Protein AF-A0A535YYW4-F1 (afdb_monomer_lite)

pLDDT: mean 83.14, std 17.43, range [33.75, 98.75]

Radius of gyration: 20.54 Å; chains: 1; bounding box: 63×70×45 Å

Secondary structure (DSSP, 8-state):
-----------PPPPS---PPP--PPPPPPPS-EE--EEE-SSSPEEE-SEEESS-EEE-TT-EEEEPSEEEEE-SS-EEESSEEEE--GGGTTSEETTEE--S--S---EEEEE--B-TT--SSB-BS-EEE-TT-EEEE---GGGTTEEEEE---TTHHHH--SSSPSB--EEE-TT-EEEEEEEEEEEEEEEEEE--SSEEEEEEEEEEEEEEESSS-------TTTS---TT---

Structure (mmCIF, N/CA/C/O backbone):
data_AF-A0A535YYW4-F1
#
_entry.id   AF-A0A535YYW4-F1
#
loop_
_atom_site.group_PDB
_atom_site.id
_atom_site.type_symbol
_atom_site.label_atom_id
_atom_site.label_alt_id
_atom_site.label_comp_id
_atom_site.label_asym_id
_atom_site.label_entity_id
_atom_site.label_seq_id
_atom_site.pdbx_PDB_ins_code
_atom_site.Cartn_x
_atom_site.Cartn_y
_atom_site.Cartn_z
_atom_site.occupancy
_atom_site.B_iso_or_equiv
_atom_site.auth_seq_id
_atom_site.auth_comp_id
_atom_site.auth_asym_id
_atom_site.auth_atom_id
_atom_site.pdbx_PDB_model_num
ATOM 1 N N . MET A 1 1 ? -39.710 53.999 12.482 1.00 38.38 1 MET A N 1
ATOM 2 C CA . MET A 1 1 ? -40.499 52.990 11.745 1.00 38.38 1 MET A CA 1
ATOM 3 C C . MET A 1 1 ? -39.513 52.073 11.046 1.00 38.38 1 MET A C 1
ATOM 5 O O . MET A 1 1 ? -38.824 52.528 10.148 1.00 38.38 1 MET A O 1
ATOM 9 N N . SER A 1 2 ? -39.346 50.853 11.557 1.00 37.72 2 SER A N 1
ATOM 10 C CA . SER A 1 2 ? -38.397 49.859 11.043 1.00 37.72 2 SER A CA 1
ATOM 11 C C . SER A 1 2 ? -39.191 48.781 10.311 1.00 37.72 2 SER A C 1
ATOM 13 O O . SER A 1 2 ? -40.027 48.115 10.919 1.00 37.72 2 SER A O 1
ATOM 15 N N . THR A 1 3 ? -38.986 48.657 9.004 1.00 38.22 3 THR A N 1
ATOM 16 C CA . THR A 1 3 ? -39.564 47.601 8.170 1.00 38.22 3 THR A CA 1
ATOM 17 C C . THR A 1 3 ? -38.663 46.370 8.231 1.00 38.22 3 THR A C 1
ATOM 19 O O . THR A 1 3 ? -37.588 46.332 7.640 1.00 38.22 3 THR A O 1
ATOM 22 N N . ARG A 1 4 ? -39.103 45.338 8.960 1.00 39.09 4 ARG A N 1
ATOM 23 C CA . ARG A 1 4 ? -38.506 43.997 8.911 1.00 39.09 4 ARG A CA 1
ATOM 24 C C . ARG A 1 4 ? -39.098 43.260 7.707 1.00 39.09 4 ARG A C 1
ATOM 26 O O . ARG A 1 4 ? -40.294 42.990 7.689 1.00 39.09 4 ARG A O 1
ATOM 33 N N . VAL A 1 5 ? -38.272 42.922 6.719 1.00 39.44 5 VAL A N 1
ATOM 34 C CA . VAL A 1 5 ? -38.627 41.952 5.674 1.00 39.44 5 VAL A CA 1
ATOM 35 C C . VAL A 1 5 ? -38.428 40.555 6.268 1.00 39.44 5 VAL A C 1
ATOM 37 O O . VAL A 1 5 ? -37.299 40.137 6.513 1.00 39.44 5 VAL A O 1
ATOM 40 N N . GLN A 1 6 ? -39.522 39.848 6.557 1.00 42.25 6 GLN A N 1
ATOM 41 C CA . GLN A 1 6 ? -39.503 38.409 6.832 1.00 42.25 6 GLN A CA 1
ATOM 42 C C . GLN A 1 6 ? -39.486 37.664 5.493 1.00 42.25 6 GLN A C 1
ATOM 44 O O . GLN A 1 6 ? -40.522 37.497 4.857 1.00 42.25 6 GLN A O 1
ATOM 49 N N . GLY A 1 7 ? -38.306 37.222 5.061 1.00 40.09 7 GLY A N 1
ATOM 50 C CA . GLY A 1 7 ? -38.187 36.156 4.070 1.00 40.09 7 GLY A CA 1
ATOM 51 C C . GLY A 1 7 ? -38.274 34.815 4.792 1.00 40.09 7 GLY A C 1
ATOM 52 O O . GLY A 1 7 ? -37.392 34.487 5.583 1.00 40.09 7 GLY A O 1
ATOM 53 N N . ALA A 1 8 ? -39.347 34.059 4.568 1.00 40.44 8 ALA A N 1
ATOM 54 C CA . ALA A 1 8 ? -39.429 32.676 5.014 1.00 40.44 8 ALA A CA 1
ATOM 55 C C . ALA A 1 8 ? -38.398 31.850 4.231 1.00 40.44 8 ALA A C 1
ATOM 57 O O . ALA A 1 8 ? -38.532 31.673 3.022 1.00 40.44 8 ALA A O 1
ATOM 58 N N . ILE A 1 9 ? -37.362 31.357 4.909 1.00 45.16 9 ILE A N 1
ATOM 59 C CA . ILE A 1 9 ? -36.467 30.348 4.344 1.00 45.16 9 ILE A CA 1
ATOM 60 C C . ILE A 1 9 ? -37.210 29.018 4.463 1.00 45.16 9 ILE A C 1
ATOM 62 O O . ILE A 1 9 ? -37.191 28.373 5.511 1.00 45.16 9 ILE A O 1
ATOM 66 N N . THR A 1 10 ? -37.936 28.628 3.418 1.00 42.38 10 THR A N 1
ATOM 67 C CA . THR A 1 10 ? -38.465 27.268 3.310 1.00 42.38 10 THR A CA 1
ATOM 68 C C . THR A 1 10 ? -37.292 26.353 2.986 1.00 42.38 10 THR A C 1
ATOM 70 O O . THR A 1 10 ? -36.985 26.143 1.816 1.00 42.38 10 THR A O 1
ATOM 73 N N . ASN A 1 11 ? -36.595 25.848 4.006 1.00 48.59 11 ASN A N 1
ATOM 74 C CA . ASN A 1 11 ? -35.708 24.704 3.812 1.00 48.59 11 ASN A CA 1
ATOM 75 C C . ASN A 1 11 ? -36.598 23.518 3.418 1.00 48.59 11 ASN A C 1
ATOM 77 O O . ASN A 1 11 ? -37.384 23.075 4.263 1.00 48.59 11 ASN A O 1
ATOM 81 N N . PRO A 1 12 ? -36.537 23.005 2.174 1.00 49.19 12 PRO A N 1
ATOM 82 C CA . PRO A 1 12 ? -37.168 21.729 1.896 1.00 49.19 12 PRO A CA 1
ATOM 83 C C . PRO A 1 12 ? -36.531 20.680 2.823 1.00 49.19 12 PRO A C 1
ATOM 85 O O . PRO A 1 12 ? -35.325 20.756 3.092 1.00 49.19 12 PRO A O 1
ATOM 88 N N . PRO A 1 13 ? -37.313 19.732 3.367 1.00 49.75 13 PRO A N 1
ATOM 89 C CA . PRO A 1 13 ? -36.745 18.633 4.135 1.00 49.75 13 PRO A CA 1
ATOM 90 C C . PRO A 1 13 ? -35.680 17.921 3.285 1.00 49.75 13 PRO A C 1
ATOM 92 O O . PRO A 1 13 ? -35.845 17.839 2.063 1.00 49.75 13 PRO A O 1
ATOM 95 N N . PRO A 1 14 ? -34.582 17.433 3.893 1.00 54.69 14 PRO A N 1
ATOM 96 C CA . PRO A 1 14 ? -33.551 16.720 3.151 1.00 54.69 14 PRO A CA 1
ATOM 97 C C . PRO A 1 14 ? -34.196 15.581 2.355 1.00 54.69 14 PRO A C 1
ATOM 99 O O . PRO A 1 14 ? -35.047 14.857 2.878 1.00 54.69 14 PRO A O 1
ATOM 102 N N . HIS A 1 15 ? -33.824 15.464 1.077 1.00 48.22 15 HIS A N 1
ATOM 103 C CA . HIS A 1 15 ? -34.338 14.435 0.177 1.00 48.22 15 HIS A CA 1
ATOM 104 C C . HIS A 1 15 ? -34.233 13.058 0.850 1.00 48.22 15 HIS A C 1
ATOM 106 O O . HIS A 1 15 ? -33.157 12.658 1.290 1.00 48.22 15 HIS A O 1
ATOM 112 N N . THR A 1 16 ? -35.349 12.328 0.927 1.00 45.78 16 THR A N 1
ATOM 113 C CA . THR A 1 16 ? -35.513 11.041 1.634 1.00 45.78 16 THR A CA 1
ATOM 114 C C . THR A 1 16 ? -34.840 9.847 0.935 1.00 45.78 16 THR A C 1
ATOM 116 O O . THR A 1 16 ? -35.385 8.750 0.886 1.00 45.78 16 THR A O 1
ATOM 119 N N . ALA A 1 17 ? -33.637 10.065 0.406 1.00 45.44 17 ALA A N 1
ATOM 120 C CA . ALA A 1 17 ? -32.672 9.061 -0.035 1.00 45.44 17 ALA A CA 1
ATOM 121 C C . ALA A 1 17 ? -31.252 9.667 0.018 1.00 45.44 17 ALA A C 1
ATOM 123 O O . ALA A 1 17 ? -30.521 9.665 -0.965 1.00 45.44 17 ALA A O 1
ATOM 124 N N . SER A 1 18 ? -30.882 10.275 1.150 1.00 46.88 18 SER A N 1
ATOM 125 C CA . SER A 1 18 ? -29.600 10.976 1.339 1.00 46.88 18 SER A CA 1
ATOM 126 C C . SER A 1 18 ? -28.485 10.097 1.919 1.00 46.88 18 SER A C 1
ATOM 128 O O . SER A 1 18 ? -27.448 10.616 2.330 1.00 46.88 18 SER A O 1
ATOM 130 N N . HIS A 1 19 ? -28.695 8.782 2.016 1.00 45.06 19 HIS A N 1
ATOM 131 C CA . HIS A 1 19 ? -27.649 7.859 2.441 1.00 45.06 19 HIS A CA 1
ATOM 132 C C . HIS A 1 19 ? -26.785 7.518 1.231 1.00 45.06 19 HIS A C 1
ATOM 134 O O . HIS A 1 19 ? -27.210 6.800 0.329 1.00 45.06 19 HIS A O 1
ATOM 140 N N . LEU A 1 20 ? -25.573 8.063 1.220 1.00 45.16 20 LEU A N 1
ATOM 141 C CA . LEU A 1 20 ? -24.494 7.484 0.439 1.00 45.16 20 LEU A CA 1
ATOM 142 C C . LEU A 1 20 ? -24.224 6.113 1.045 1.00 45.16 20 LEU A C 1
ATOM 144 O O . LEU A 1 20 ? -23.878 6.032 2.224 1.00 45.16 20 LEU A O 1
ATOM 148 N N . ASP A 1 21 ? -24.422 5.050 0.267 1.00 45.59 21 ASP A N 1
ATOM 149 C CA . ASP A 1 21 ? -24.005 3.725 0.704 1.00 45.59 21 ASP A CA 1
ATOM 150 C C . ASP A 1 21 ? -22.530 3.794 1.089 1.00 45.59 21 ASP A C 1
ATOM 152 O O . ASP A 1 21 ? -21.720 4.377 0.360 1.00 45.59 21 ASP A O 1
ATOM 156 N N . PHE A 1 22 ? -22.185 3.227 2.251 1.00 50.94 22 PHE A N 1
ATOM 157 C CA . PHE A 1 22 ? -20.786 3.078 2.628 1.00 50.94 22 PHE A CA 1
ATOM 158 C C . PHE A 1 22 ? -20.057 2.460 1.435 1.00 50.94 22 PHE A C 1
ATOM 160 O O . PHE A 1 22 ? -20.515 1.421 0.944 1.00 50.94 22 PHE A O 1
ATOM 167 N N . PRO A 1 23 ? -18.977 3.086 0.933 1.00 55.06 23 PRO A N 1
ATOM 168 C CA . PRO A 1 23 ? -18.238 2.544 -0.189 1.00 55.06 23 PRO A CA 1
ATOM 169 C C . PRO A 1 23 ? -17.609 1.229 0.263 1.00 55.06 23 PRO A C 1
ATOM 171 O O . PRO A 1 23 ? -16.515 1.206 0.809 1.00 55.06 23 PRO A O 1
ATOM 174 N N . ASN A 1 24 ? -18.330 0.124 0.084 1.00 60.16 24 ASN A N 1
ATOM 175 C CA . ASN A 1 24 ? -17.804 -1.195 0.350 1.00 60.16 24 ASN A CA 1
ATOM 176 C C . ASN A 1 24 ? -16.934 -1.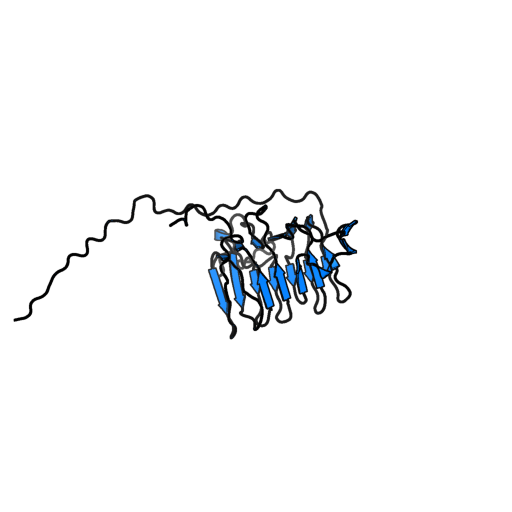565 -0.843 1.00 60.16 24 ASN A C 1
ATOM 178 O O . ASN A 1 24 ? -17.430 -1.946 -1.905 1.00 60.16 24 ASN A O 1
ATOM 182 N N . TYR A 1 25 ? -15.637 -1.358 -0.680 1.00 65.88 25 TYR A N 1
ATOM 183 C CA . TYR A 1 25 ? -14.658 -1.798 -1.647 1.00 65.88 25 TYR A CA 1
ATOM 184 C C . TYR A 1 25 ? -14.444 -3.311 -1.482 1.00 65.88 25 TYR A C 1
ATOM 186 O O . TYR A 1 25 ? -14.063 -3.736 -0.386 1.00 65.88 25 TYR A O 1
ATOM 194 N N . PRO A 1 26 ? -14.701 -4.129 -2.520 1.00 66.38 26 PRO A N 1
ATOM 195 C CA . PRO A 1 26 ? -14.463 -5.560 -2.434 1.00 66.38 26 PRO A CA 1
ATOM 196 C C . PRO A 1 26 ? -12.961 -5.814 -2.314 1.00 66.38 26 PRO A C 1
ATOM 198 O O . PRO A 1 26 ? -12.178 -5.373 -3.156 1.00 66.38 26 PRO A O 1
ATOM 201 N N . GLU A 1 27 ? -12.575 -6.529 -1.262 1.00 68.12 27 GLU A N 1
ATOM 202 C CA . GLU A 1 27 ? -11.202 -6.980 -1.060 1.00 68.12 27 GLU A CA 1
ATOM 203 C C . GLU A 1 27 ? -10.749 -7.812 -2.277 1.00 68.12 27 GLU A C 1
ATOM 205 O O . GLU A 1 27 ? -11.488 -8.706 -2.720 1.00 68.12 27 GLU A O 1
ATOM 210 N N . PRO A 1 28 ? -9.582 -7.512 -2.875 1.00 70.31 28 PRO A N 1
ATOM 211 C CA . PRO A 1 28 ? -8.991 -8.336 -3.909 1.00 70.31 28 PRO A CA 1
ATOM 212 C C . PRO A 1 28 ? -8.864 -9.786 -3.436 1.00 70.31 28 PRO A C 1
ATOM 214 O O . PRO A 1 28 ? -8.637 -10.046 -2.256 1.00 70.31 28 PRO A O 1
ATOM 217 N N . PRO A 1 29 ? -8.988 -10.768 -4.341 1.00 75.12 29 PRO A N 1
ATOM 218 C CA . PRO A 1 29 ? -8.721 -12.146 -3.971 1.00 75.12 29 PRO A CA 1
ATOM 219 C C . PRO A 1 29 ? -7.282 -12.267 -3.465 1.00 75.12 29 PRO A C 1
ATOM 221 O O . PRO A 1 29 ? -6.345 -11.801 -4.122 1.00 75.12 29 PRO A O 1
ATOM 224 N N . ALA A 1 30 ? -7.121 -12.925 -2.317 1.00 76.88 30 ALA A N 1
ATOM 225 C CA . ALA A 1 30 ? -5.825 -13.100 -1.685 1.00 76.88 30 ALA A CA 1
ATOM 226 C C . ALA A 1 30 ? -4.812 -13.718 -2.676 1.00 76.88 30 ALA A C 1
ATOM 228 O O . ALA A 1 30 ? -5.128 -14.717 -3.338 1.00 76.88 30 ALA A O 1
ATOM 229 N N . PRO A 1 31 ? -3.591 -13.164 -2.799 1.00 84.56 31 PRO A N 1
ATOM 230 C CA . PRO A 1 31 ? -2.592 -13.683 -3.730 1.00 84.56 31 PRO A CA 1
ATOM 231 C C . PRO A 1 31 ? -2.239 -15.147 -3.455 1.00 84.56 31 PRO A C 1
ATOM 233 O O . PRO A 1 31 ? -2.145 -15.558 -2.304 1.00 84.56 31 PRO A O 1
ATOM 236 N N . ALA A 1 32 ? -1.978 -15.938 -4.499 1.00 84.94 32 ALA A N 1
ATOM 237 C CA . ALA A 1 32 ? -1.634 -17.356 -4.334 1.00 84.94 32 ALA A CA 1
ATOM 238 C C . ALA A 1 32 ? -0.215 -17.583 -3.777 1.00 84.94 32 ALA A C 1
ATOM 240 O O . ALA A 1 32 ? 0.049 -18.596 -3.129 1.00 84.94 32 ALA A O 1
ATOM 241 N N . THR A 1 33 ? 0.713 -16.663 -4.050 1.00 94.00 33 THR A N 1
ATOM 242 C CA . THR A 1 33 ? 2.111 -16.783 -3.621 1.00 94.00 33 THR A CA 1
ATOM 243 C C . THR A 1 33 ? 2.279 -16.269 -2.200 1.00 94.00 33 THR A C 1
ATOM 245 O O . THR A 1 33 ? 1.848 -15.159 -1.895 1.00 94.00 33 THR A O 1
ATOM 248 N N . VAL A 1 34 ? 2.961 -17.046 -1.357 1.00 95.38 34 VAL A N 1
ATOM 249 C CA . VAL A 1 34 ? 3.250 -16.691 0.037 1.00 95.38 34 VAL A CA 1
ATOM 250 C C . VAL A 1 34 ? 4.748 -16.455 0.224 1.00 95.38 34 VAL A C 1
ATOM 252 O O . VAL A 1 34 ? 5.583 -17.247 -0.213 1.00 95.38 34 VAL A O 1
ATOM 255 N N . TYR A 1 35 ? 5.078 -15.379 0.923 1.00 96.25 35 TYR A N 1
ATOM 256 C CA . TYR A 1 35 ? 6.408 -14.981 1.348 1.00 96.25 35 TYR A CA 1
ATOM 257 C C . TYR A 1 35 ? 6.445 -14.904 2.872 1.00 96.25 35 TYR A C 1
ATOM 259 O O . TYR A 1 35 ? 5.476 -14.490 3.506 1.00 96.25 35 TYR A O 1
ATOM 267 N N . ASN A 1 36 ? 7.585 -15.252 3.473 1.00 95.50 36 ASN A N 1
ATOM 268 C CA . ASN A 1 36 ? 7.737 -15.124 4.921 1.00 95.50 36 ASN A CA 1
ATOM 269 C C . ASN A 1 36 ? 7.585 -13.655 5.349 1.00 95.50 36 ASN A C 1
ATOM 271 O O . ASN A 1 36 ? 6.771 -13.348 6.200 1.00 95.50 36 ASN A O 1
ATOM 275 N N . GLY A 1 37 ? 8.331 -12.757 4.715 1.00 95.00 37 GLY A N 1
ATOM 276 C CA . GLY A 1 37 ? 8.449 -11.327 4.993 1.00 95.00 37 GLY A CA 1
ATOM 277 C C . GLY A 1 37 ? 9.538 -10.758 4.079 1.00 95.00 37 GLY A C 1
ATOM 278 O O . GLY A 1 37 ? 10.114 -11.501 3.277 1.00 95.00 37 GLY A O 1
ATOM 279 N N . ALA A 1 38 ? 9.868 -9.476 4.200 1.00 97.50 38 ALA A N 1
ATOM 280 C CA . ALA A 1 38 ? 10.991 -8.894 3.466 1.00 97.50 38 ALA A CA 1
ATOM 281 C C . ALA A 1 38 ? 11.742 -7.872 4.316 1.00 97.50 38 ALA A C 1
ATOM 283 O O . ALA A 1 38 ? 11.133 -6.974 4.883 1.00 97.50 38 ALA A O 1
ATOM 284 N N . THR A 1 39 ? 13.071 -7.962 4.338 1.00 98.19 39 THR A N 1
ATOM 285 C CA . THR A 1 39 ? 13.938 -6.908 4.877 1.00 98.19 39 THR A CA 1
ATOM 286 C C . THR A 1 39 ? 14.804 -6.381 3.748 1.00 98.19 39 THR A C 1
ATOM 288 O O . THR A 1 39 ? 15.703 -7.069 3.270 1.00 98.19 39 THR A O 1
ATOM 291 N N . VAL A 1 40 ? 14.521 -5.158 3.319 1.00 98.19 40 VAL A N 1
ATOM 292 C CA . VAL A 1 40 ? 15.239 -4.459 2.258 1.00 98.19 40 VAL A CA 1
ATOM 293 C C . VAL A 1 40 ? 16.316 -3.596 2.904 1.00 98.19 40 VAL A C 1
ATOM 295 O O . VAL A 1 40 ? 16.014 -2.618 3.593 1.00 98.19 40 VAL A O 1
ATOM 298 N N . ALA A 1 41 ? 17.568 -4.014 2.731 1.00 97.38 41 ALA A N 1
ATOM 299 C CA . ALA A 1 41 ? 18.748 -3.368 3.295 1.00 97.38 41 ALA A CA 1
ATOM 300 C C . ALA A 1 41 ? 19.367 -2.354 2.324 1.00 97.38 41 ALA A C 1
ATOM 302 O O . ALA A 1 41 ? 19.047 -2.335 1.135 1.00 97.38 41 ALA A O 1
ATOM 303 N N . ASN A 1 42 ? 20.252 -1.498 2.839 1.00 94.31 42 ASN A N 1
ATOM 304 C CA . ASN A 1 42 ? 20.964 -0.518 2.022 1.00 94.31 42 ASN A CA 1
ATOM 305 C C . ASN A 1 42 ? 21.788 -1.218 0.923 1.00 94.31 42 ASN A C 1
ATOM 307 O O . ASN A 1 42 ? 22.521 -2.170 1.194 1.00 94.31 42 ASN A O 1
ATOM 311 N N . GLY A 1 43 ? 21.648 -0.740 -0.310 1.00 94.00 43 GLY A N 1
ATOM 312 C CA . GLY A 1 43 ? 22.236 -1.326 -1.504 1.00 94.00 43 GLY A CA 1
ATOM 313 C C . GLY A 1 43 ? 21.431 -0.965 -2.755 1.00 94.00 43 GLY A C 1
ATOM 314 O O . GLY A 1 43 ? 20.619 -0.034 -2.722 1.00 94.00 43 GLY A O 1
ATOM 315 N N . PRO A 1 44 ? 21.643 -1.691 -3.867 1.00 95.25 44 PRO A N 1
ATOM 316 C CA . PRO A 1 44 ? 20.804 -1.564 -5.051 1.00 95.25 44 PRO A CA 1
ATOM 317 C C . PRO A 1 44 ? 19.315 -1.781 -4.726 1.00 95.25 44 PRO A C 1
ATOM 319 O O . PRO A 1 44 ? 18.996 -2.482 -3.759 1.00 95.25 44 PRO A O 1
ATOM 322 N N . PRO A 1 45 ? 18.392 -1.226 -5.534 1.00 97.50 45 PRO A N 1
ATOM 323 C CA . PRO A 1 45 ? 16.965 -1.436 -5.334 1.00 97.50 45 PRO A CA 1
ATOM 324 C C . PRO A 1 45 ? 16.601 -2.923 -5.250 1.00 97.50 45 PRO A C 1
ATOM 326 O O . PRO A 1 45 ? 17.024 -3.726 -6.081 1.00 97.50 45 PRO A O 1
ATOM 329 N N . THR A 1 46 ? 15.799 -3.286 -4.249 1.00 98.31 46 THR A N 1
ATOM 330 C CA . THR A 1 46 ? 15.240 -4.635 -4.108 1.00 98.31 46 THR A CA 1
ATOM 331 C C . THR A 1 46 ? 13.816 -4.652 -4.644 1.00 98.31 46 THR A C 1
ATOM 333 O O . THR A 1 46 ? 12.968 -3.891 -4.177 1.00 98.31 46 THR A O 1
ATOM 336 N N . TYR A 1 47 ? 13.547 -5.538 -5.601 1.00 98.19 47 TYR A N 1
ATOM 337 C CA . TYR A 1 47 ? 12.228 -5.696 -6.206 1.00 98.19 47 TYR A CA 1
ATOM 338 C C . TYR A 1 47 ? 11.397 -6.706 -5.416 1.00 98.19 47 TYR A C 1
ATOM 340 O O . TYR A 1 47 ? 11.775 -7.870 -5.290 1.00 98.19 47 TYR A O 1
ATOM 348 N N . LEU A 1 48 ? 10.268 -6.254 -4.878 1.00 98.38 48 LEU A N 1
ATOM 349 C CA . LEU A 1 48 ? 9.312 -7.083 -4.153 1.00 98.38 48 LEU A CA 1
ATOM 350 C C . LEU A 1 48 ? 8.173 -7.488 -5.084 1.00 98.38 48 LEU A C 1
ATOM 352 O O . LEU A 1 48 ? 7.757 -6.710 -5.943 1.00 98.38 48 LEU A O 1
ATOM 356 N N . CYS A 1 49 ? 7.632 -8.683 -4.881 1.00 97.38 49 CYS A N 1
ATOM 357 C CA . CYS A 1 49 ? 6.614 -9.276 -5.743 1.00 97.38 49 CYS A CA 1
ATOM 358 C C . CYS A 1 49 ? 5.253 -9.311 -5.062 1.00 97.38 49 CYS A C 1
ATOM 360 O O . CYS A 1 49 ? 5.209 -9.516 -3.851 1.00 97.38 49 CYS A O 1
ATOM 362 N N . PRO A 1 50 ? 4.152 -9.148 -5.811 1.00 96.62 50 PRO A N 1
ATOM 363 C CA . PRO A 1 50 ? 2.823 -9.274 -5.234 1.00 96.62 50 PRO A CA 1
ATOM 364 C C . PRO A 1 50 ? 2.635 -10.673 -4.642 1.00 96.62 50 PRO A C 1
ATOM 366 O O . PRO A 1 50 ? 3.096 -11.673 -5.200 1.00 96.62 50 PRO A O 1
ATOM 369 N N . GLY A 1 51 ? 1.979 -10.742 -3.492 1.00 95.50 51 GLY A N 1
ATOM 370 C CA . GLY A 1 51 ? 1.909 -11.947 -2.681 1.00 95.50 51 GLY A CA 1
ATOM 371 C C . GLY A 1 51 ? 1.368 -11.690 -1.283 1.00 95.50 51 GLY A C 1
ATOM 372 O O . GLY A 1 51 ? 1.200 -10.545 -0.859 1.00 95.50 51 GLY A O 1
ATOM 373 N N . GLN A 1 52 ? 1.138 -12.778 -0.557 1.00 95.50 52 GLN A N 1
ATOM 374 C CA . GLN A 1 52 ? 0.882 -12.752 0.876 1.00 95.50 52 GLN A CA 1
ATOM 375 C C . GLN A 1 52 ? 2.212 -12.754 1.623 1.00 95.50 52 GLN A C 1
ATOM 377 O O . GLN A 1 52 ? 3.045 -13.630 1.418 1.00 95.50 52 GLN A O 1
ATOM 382 N N . TYR A 1 53 ? 2.411 -11.793 2.506 1.00 96.44 53 TYR A N 1
ATOM 383 C CA . TYR A 1 53 ? 3.551 -11.683 3.396 1.00 96.44 53 TYR A CA 1
ATOM 384 C C . TYR A 1 53 ? 3.086 -12.062 4.799 1.00 96.44 53 TYR A C 1
ATOM 386 O O . TYR A 1 53 ? 2.387 -11.300 5.467 1.00 96.44 53 TYR A O 1
ATOM 394 N N . SER A 1 54 ? 3.483 -13.250 5.256 1.00 94.50 54 SER A N 1
ATOM 395 C CA . SER A 1 54 ? 3.085 -13.784 6.568 1.00 94.50 54 SER A CA 1
ATOM 396 C C . SER A 1 54 ? 3.721 -13.046 7.758 1.00 94.50 54 SER A C 1
ATOM 398 O O . SER A 1 54 ? 3.472 -13.384 8.912 1.00 94.50 54 SER A O 1
ATOM 400 N N . ASN A 1 55 ? 4.590 -12.073 7.486 1.00 94.69 55 ASN A N 1
ATOM 401 C CA . ASN A 1 55 ? 5.382 -11.295 8.431 1.00 94.69 55 ASN A CA 1
ATOM 402 C C . ASN A 1 55 ? 5.723 -9.927 7.805 1.00 94.69 55 ASN A C 1
ATOM 404 O O . ASN A 1 55 ? 5.255 -9.587 6.719 1.00 94.69 55 ASN A O 1
ATOM 408 N N . GLN A 1 56 ? 6.561 -9.148 8.486 1.00 95.56 56 GLN A N 1
ATOM 409 C CA . GLN A 1 56 ? 6.817 -7.749 8.174 1.00 95.56 56 GLN A CA 1
ATOM 410 C C . GLN A 1 56 ? 7.493 -7.530 6.813 1.00 95.56 56 GLN A C 1
ATOM 412 O O . GLN A 1 56 ? 8.381 -8.287 6.409 1.00 95.56 56 GLN A O 1
ATOM 417 N N . ILE A 1 57 ? 7.157 -6.404 6.178 1.00 98.44 57 ILE A N 1
ATOM 418 C CA . ILE A 1 57 ? 8.004 -5.756 5.169 1.00 98.44 57 ILE A CA 1
ATOM 419 C C . ILE A 1 57 ? 8.740 -4.585 5.830 1.00 98.44 57 ILE A C 1
ATOM 421 O O . ILE A 1 57 ? 8.121 -3.651 6.336 1.00 98.44 57 ILE A O 1
ATOM 425 N N . ILE A 1 58 ? 10.069 -4.617 5.821 1.00 98.44 58 ILE A N 1
ATOM 426 C CA . ILE A 1 58 ? 10.946 -3.592 6.386 1.00 98.44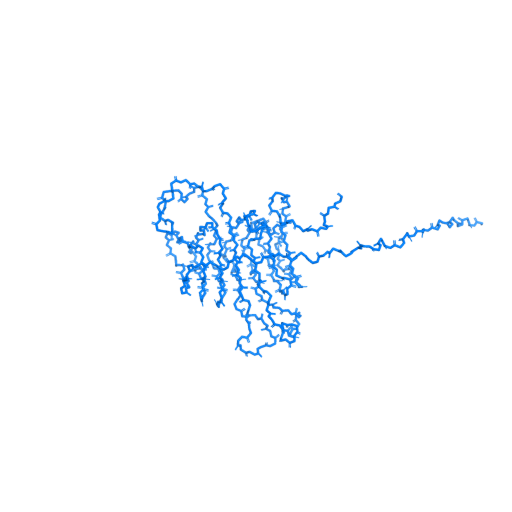 58 ILE A CA 1
ATOM 427 C C . ILE A 1 58 ? 11.785 -2.996 5.262 1.00 98.44 58 ILE A C 1
ATOM 429 O O . ILE A 1 58 ? 12.508 -3.713 4.576 1.00 98.44 58 ILE A O 1
ATOM 433 N N . VAL A 1 59 ? 11.755 -1.675 5.120 1.00 98.62 59 VAL A N 1
ATOM 434 C CA . VAL A 1 59 ? 12.664 -0.917 4.257 1.00 98.62 59 VAL A CA 1
ATOM 435 C C . VAL A 1 59 ? 13.590 -0.109 5.151 1.00 98.62 59 VAL A C 1
ATOM 437 O O . VAL A 1 59 ? 13.172 0.877 5.758 1.00 98.62 59 VAL A O 1
ATOM 440 N N . GLN A 1 60 ? 14.843 -0.537 5.271 1.00 98.25 60 GLN A N 1
ATOM 441 C CA . GLN A 1 60 ? 15.820 0.107 6.147 1.00 98.25 60 GLN A CA 1
ATOM 442 C C . GLN A 1 60 ? 16.219 1.498 5.638 1.00 98.25 60 GLN A C 1
ATOM 444 O O . GLN A 1 60 ? 15.996 1.852 4.481 1.00 98.25 60 GLN A O 1
ATOM 449 N N . ASN A 1 61 ? 16.831 2.299 6.510 1.00 96.75 61 ASN A N 1
ATOM 450 C CA . ASN A 1 61 ? 17.343 3.610 6.129 1.00 96.75 61 ASN A CA 1
ATOM 451 C C . ASN A 1 61 ? 18.370 3.488 4.983 1.00 96.75 61 ASN A C 1
ATOM 453 O O . ASN A 1 61 ? 19.227 2.604 4.997 1.00 96.75 61 ASN A O 1
ATOM 457 N N . GLY A 1 62 ? 18.257 4.358 3.978 1.00 95.69 62 GLY A N 1
ATOM 458 C CA . GLY A 1 62 ? 19.069 4.328 2.757 1.00 95.69 62 GLY A CA 1
ATOM 459 C C . GLY A 1 62 ? 18.723 3.206 1.769 1.00 95.69 62 GLY A C 1
ATOM 460 O O . GLY A 1 62 ? 19.243 3.203 0.658 1.00 95.69 62 GLY A O 1
ATOM 461 N N . ALA A 1 63 ? 17.840 2.271 2.128 1.00 98.38 63 ALA A N 1
ATOM 462 C CA . ALA A 1 63 ? 17.413 1.194 1.246 1.00 98.38 63 ALA A CA 1
ATOM 463 C C . ALA A 1 63 ? 16.305 1.646 0.284 1.00 98.38 63 ALA A C 1
ATOM 465 O O . ALA A 1 63 ? 15.550 2.575 0.581 1.00 98.38 63 ALA A O 1
ATOM 466 N N . THR A 1 64 ? 16.175 0.963 -0.856 1.00 98.69 64 THR A N 1
ATOM 467 C CA . THR A 1 64 ? 15.083 1.187 -1.815 1.00 98.69 64 THR A CA 1
ATOM 468 C C . THR A 1 64 ? 14.362 -0.122 -2.106 1.00 98.69 64 THR A C 1
ATOM 470 O O . THR A 1 64 ? 14.944 -1.039 -2.680 1.00 98.69 64 THR A O 1
ATOM 473 N N . ALA A 1 65 ? 13.088 -0.196 -1.735 1.00 98.62 65 ALA A N 1
ATOM 474 C CA . ALA A 1 65 ? 12.169 -1.253 -2.125 1.00 98.62 65 ALA A CA 1
ATOM 475 C C . ALA A 1 65 ? 11.318 -0.788 -3.312 1.00 98.62 65 ALA A C 1
ATOM 477 O O . ALA A 1 65 ? 10.726 0.296 -3.277 1.00 98.62 65 ALA A O 1
ATOM 478 N N . VAL A 1 66 ? 11.248 -1.618 -4.351 1.00 98.75 66 VAL A N 1
ATOM 479 C CA . VAL A 1 66 ? 10.452 -1.361 -5.553 1.00 98.75 66 VAL A CA 1
ATOM 480 C C . VAL A 1 66 ? 9.384 -2.435 -5.689 1.00 98.75 66 VAL A C 1
ATOM 482 O O . VAL A 1 66 ? 9.693 -3.622 -5.729 1.00 98.75 66 VAL A O 1
ATOM 485 N N . LEU A 1 67 ? 8.123 -2.025 -5.742 1.00 98.62 67 LEU A N 1
ATOM 486 C CA . LEU A 1 67 ? 6.977 -2.916 -5.855 1.00 98.62 67 LEU A CA 1
ATOM 487 C C . LEU A 1 67 ? 6.648 -3.158 -7.330 1.00 98.62 67 LEU A C 1
ATOM 489 O O . LEU A 1 67 ? 6.381 -2.209 -8.074 1.00 98.62 67 LEU A O 1
ATOM 493 N N . ALA A 1 68 ? 6.660 -4.426 -7.741 1.00 97.75 68 ALA A N 1
ATOM 494 C CA . ALA A 1 68 ? 6.011 -4.865 -8.970 1.00 97.75 68 ALA A CA 1
ATOM 495 C C . ALA A 1 68 ? 4.477 -4.674 -8.880 1.00 97.75 68 ALA A C 1
ATOM 497 O O . ALA A 1 68 ? 3.930 -4.599 -7.784 1.00 97.75 68 ALA A O 1
ATOM 498 N N . PRO A 1 69 ? 3.745 -4.589 -10.003 1.00 96.44 69 PRO A N 1
ATOM 499 C CA . PRO A 1 69 ? 2.319 -4.280 -9.966 1.00 96.44 69 PRO A CA 1
ATOM 500 C C . PRO A 1 69 ? 1.531 -5.453 -9.381 1.00 96.44 69 PRO A C 1
ATOM 502 O O . PRO A 1 69 ? 1.750 -6.602 -9.775 1.00 96.44 69 PRO A O 1
ATOM 505 N N . GLY A 1 70 ? 0.590 -5.178 -8.479 1.00 94.06 70 GLY A N 1
ATOM 506 C CA . GLY A 1 70 ? -0.245 -6.214 -7.873 1.00 94.06 70 GLY A CA 1
ATOM 507 C C . GLY A 1 70 ? -0.633 -5.967 -6.418 1.00 94.06 70 GLY A C 1
ATOM 508 O O . GLY A 1 70 ? -0.543 -4.851 -5.910 1.00 94.06 70 GLY A O 1
ATOM 509 N N . VAL A 1 71 ? -1.096 -7.038 -5.776 1.00 95.12 71 VAL A N 1
ATOM 510 C CA . VAL A 1 71 ? -1.615 -7.050 -4.404 1.00 95.12 71 VAL A CA 1
ATOM 511 C C . VAL A 1 71 ? -0.527 -7.529 -3.441 1.00 95.12 71 VAL A C 1
ATOM 513 O O . VAL A 1 71 ? 0.071 -8.586 -3.653 1.00 95.12 71 VAL A O 1
ATOM 516 N N . TYR A 1 72 ? -0.282 -6.760 -2.384 1.00 97.19 72 TYR A N 1
ATOM 517 C CA . TYR A 1 72 ? 0.656 -7.072 -1.307 1.00 97.19 72 TYR A CA 1
ATOM 518 C C . TYR A 1 72 ? -0.114 -7.200 0.000 1.00 97.19 72 TYR A C 1
ATOM 520 O O . TYR A 1 72 ? -0.355 -6.194 0.662 1.00 97.19 72 TYR A O 1
ATOM 528 N N . GLN A 1 73 ? -0.485 -8.421 0.377 1.00 94.94 73 GLN A N 1
ATOM 529 C CA . GLN A 1 73 ? -1.225 -8.662 1.614 1.00 94.94 73 GLN A CA 1
ATOM 530 C C . GLN A 1 73 ? -0.263 -8.945 2.761 1.00 94.94 73 GLN A C 1
ATOM 532 O O . GLN A 1 73 ? 0.401 -9.976 2.774 1.00 94.94 73 GLN A O 1
ATOM 537 N N . VAL A 1 74 ? -0.167 -8.042 3.731 1.00 95.44 74 VAL A N 1
ATOM 538 C CA . VAL A 1 74 ? 0.745 -8.147 4.873 1.00 95.44 74 VAL A CA 1
ATOM 539 C C . VAL A 1 74 ? -0.037 -8.552 6.116 1.00 95.44 74 VAL A C 1
ATOM 541 O O . VAL A 1 74 ? -0.714 -7.741 6.748 1.00 95.44 74 VAL A O 1
ATOM 544 N N . GLN A 1 75 ? 0.084 -9.827 6.474 1.00 89.69 75 GLN A N 1
ATOM 545 C CA . GLN A 1 75 ? -0.763 -10.475 7.479 1.00 89.69 75 GLN A CA 1
ATOM 546 C C . GLN A 1 75 ? -0.228 -10.316 8.908 1.00 89.69 75 GLN A C 1
ATOM 548 O O . GLN A 1 75 ? -0.988 -10.423 9.872 1.00 89.69 75 GLN A O 1
ATOM 553 N N . ALA A 1 76 ? 1.079 -10.061 9.068 1.00 89.25 76 ALA A N 1
ATOM 554 C CA . ALA A 1 76 ? 1.677 -9.843 10.380 1.00 89.25 76 ALA A CA 1
ATOM 555 C C . ALA A 1 76 ? 2.795 -8.801 10.398 1.00 89.25 76 ALA A C 1
ATOM 557 O O . ALA A 1 76 ? 3.497 -8.579 9.418 1.00 89.25 76 ALA A O 1
ATOM 558 N N . ASN A 1 77 ? 2.969 -8.164 11.558 1.00 92.38 77 ASN A N 1
ATOM 559 C CA . ASN A 1 77 ? 3.985 -7.150 11.875 1.00 92.38 77 ASN A CA 1
ATOM 560 C C . ASN A 1 77 ? 4.022 -5.893 10.972 1.00 92.38 77 ASN A C 1
ATOM 562 O O . ASN A 1 77 ? 4.764 -4.957 11.271 1.00 92.38 77 ASN A O 1
ATOM 566 N N . GLY A 1 78 ? 3.150 -5.802 9.965 1.00 94.56 78 GLY A N 1
ATOM 567 C CA . GLY A 1 78 ? 2.885 -4.597 9.182 1.00 94.56 78 GLY A CA 1
ATOM 568 C C . GLY A 1 78 ? 4.006 -4.229 8.212 1.00 94.56 78 GLY A C 1
ATOM 569 O O . GLY A 1 78 ? 4.761 -5.076 7.735 1.00 94.56 78 GLY A O 1
ATOM 570 N N . VAL A 1 79 ? 4.125 -2.937 7.921 1.00 98.00 79 VAL A N 1
ATOM 571 C CA . VAL A 1 79 ? 5.114 -2.393 6.985 1.00 98.00 79 VAL A CA 1
ATOM 572 C C . VAL A 1 79 ? 5.872 -1.257 7.664 1.00 98.00 79 VAL A C 1
ATOM 574 O O . VAL A 1 79 ? 5.273 -0.331 8.202 1.00 98.00 79 VAL A O 1
ATOM 577 N N . SER A 1 80 ? 7.199 -1.313 7.665 1.00 97.69 80 SER A N 1
ATOM 578 C CA . SER A 1 80 ? 8.057 -0.315 8.311 1.00 97.69 80 SER A CA 1
ATOM 579 C C . SER A 1 80 ? 9.021 0.290 7.309 1.00 97.69 80 SER A C 1
ATOM 581 O O . SER A 1 80 ? 9.880 -0.405 6.769 1.00 97.69 80 SER A O 1
ATOM 583 N N . ILE A 1 81 ? 8.877 1.587 7.044 1.00 98.12 81 ILE A N 1
ATOM 584 C CA . ILE A 1 81 ? 9.597 2.273 5.972 1.00 98.12 81 ILE A CA 1
ATOM 585 C C . ILE A 1 81 ? 10.468 3.359 6.588 1.00 98.12 81 ILE A C 1
ATOM 587 O O . ILE A 1 81 ? 9.975 4.355 7.110 1.00 98.12 81 ILE A O 1
ATOM 591 N N . GLN A 1 82 ? 11.781 3.169 6.515 1.00 97.44 82 GLN A N 1
ATOM 592 C CA . GLN A 1 82 ? 12.797 4.157 6.888 1.00 97.44 82 GLN A CA 1
ATOM 593 C C . GLN A 1 82 ? 13.550 4.700 5.669 1.00 97.44 82 GLN A C 1
ATOM 595 O O . GLN A 1 82 ? 14.057 5.820 5.724 1.00 97.44 82 GLN A O 1
ATOM 600 N N . GLY A 1 83 ? 13.623 3.909 4.593 1.00 97.50 83 GLY A N 1
ATOM 601 C CA . GLY A 1 83 ? 14.175 4.287 3.292 1.00 97.50 83 GLY A CA 1
ATOM 602 C C . GLY A 1 83 ? 13.091 4.636 2.270 1.00 97.50 83 GLY A C 1
ATOM 603 O O . GLY A 1 83 ? 12.107 5.299 2.594 1.00 97.50 83 GLY A O 1
ATOM 604 N N . THR A 1 84 ? 13.268 4.178 1.031 1.00 98.25 84 THR A N 1
ATOM 605 C CA . THR A 1 84 ? 12.353 4.449 -0.086 1.00 98.25 84 THR A CA 1
ATOM 606 C C . THR A 1 84 ? 11.486 3.236 -0.411 1.00 98.25 84 THR A C 1
ATOM 608 O O . THR A 1 84 ? 12.017 2.174 -0.718 1.00 98.25 84 THR A O 1
ATOM 611 N N . LEU A 1 85 ? 10.164 3.399 -0.414 1.00 98.56 85 LEU A N 1
ATOM 612 C CA . LEU A 1 85 ? 9.203 2.438 -0.957 1.00 98.56 85 LEU A CA 1
ATOM 613 C C . LEU A 1 85 ? 8.525 3.051 -2.182 1.00 98.56 85 LEU A C 1
ATOM 615 O O . LEU A 1 85 ? 7.863 4.084 -2.071 1.00 98.56 85 LEU A O 1
ATOM 619 N N . ARG A 1 86 ? 8.657 2.432 -3.354 1.00 98.44 86 ARG A N 1
ATOM 620 C CA . ARG A 1 86 ? 8.030 2.961 -4.571 1.00 98.44 86 ARG A CA 1
ATOM 621 C C . ARG A 1 86 ? 7.506 1.885 -5.507 1.00 98.44 86 ARG A C 1
ATOM 623 O O . ARG A 1 86 ? 7.954 0.749 -5.464 1.00 98.44 86 ARG A O 1
ATOM 630 N N . THR A 1 87 ? 6.592 2.264 -6.387 1.00 98.25 87 THR A N 1
ATOM 631 C CA . THR A 1 87 ? 6.205 1.454 -7.554 1.00 98.25 87 THR A CA 1
ATOM 632 C C . THR A 1 87 ? 7.280 1.483 -8.646 1.00 98.25 87 THR A C 1
ATOM 634 O O . THR A 1 87 ? 8.207 2.308 -8.613 1.00 98.25 87 THR A O 1
ATOM 637 N N . LEU A 1 88 ? 7.160 0.564 -9.609 1.00 98.25 88 LEU A N 1
ATOM 638 C CA . LEU A 1 88 ? 7.989 0.556 -10.815 1.00 98.25 88 LEU A CA 1
ATOM 639 C C . LEU A 1 88 ? 7.909 1.888 -11.579 1.00 98.25 88 LEU A C 1
ATOM 641 O O . LEU A 1 88 ? 6.847 2.502 -11.698 1.00 98.25 88 LEU A O 1
ATOM 645 N N . ASN A 1 89 ? 9.033 2.290 -12.165 1.00 97.31 89 ASN A N 1
ATOM 646 C CA . ASN A 1 89 ? 9.141 3.406 -13.096 1.00 97.31 89 ASN A CA 1
ATOM 647 C C . ASN A 1 89 ? 10.136 3.090 -14.232 1.00 97.31 89 ASN A C 1
ATOM 649 O O . ASN A 1 89 ? 10.719 2.009 -14.297 1.00 97.31 89 ASN A O 1
ATOM 653 N N . GLY A 1 90 ? 10.348 4.044 -15.143 1.00 96.88 90 GLY A N 1
ATOM 654 C CA . GLY A 1 90 ? 11.200 3.844 -16.322 1.00 96.88 90 GLY A CA 1
ATOM 655 C C . GLY A 1 90 ? 12.655 3.450 -16.025 1.00 96.88 90 GLY A C 1
ATOM 656 O O . GLY A 1 90 ? 13.288 2.837 -16.878 1.00 96.88 90 GLY A O 1
ATOM 657 N N . SER A 1 91 ? 13.181 3.750 -14.831 1.00 96.38 91 SER A N 1
ATOM 658 C CA . SER A 1 91 ? 14.549 3.375 -14.436 1.00 96.38 91 SER A CA 1
ATOM 659 C C . SER A 1 91 ? 14.716 1.887 -14.112 1.00 96.38 91 SER A C 1
ATOM 661 O O . SER A 1 91 ? 15.841 1.397 -14.072 1.00 96.38 91 SER A O 1
ATOM 663 N N . ASP A 1 92 ? 13.611 1.164 -13.920 1.00 97.69 92 ASP A N 1
ATOM 664 C CA . ASP A 1 92 ? 13.622 -0.256 -13.556 1.00 97.69 92 ASP A CA 1
ATOM 665 C C . ASP A 1 92 ? 13.638 -1.183 -14.789 1.00 97.69 92 ASP A C 1
ATOM 667 O O . ASP A 1 92 ? 13.731 -2.404 -14.662 1.00 97.69 92 ASP A O 1
ATOM 671 N N . VAL A 1 93 ? 13.545 -0.631 -16.004 1.00 97.25 93 VAL A N 1
ATOM 672 C CA . VAL A 1 93 ? 13.627 -1.413 -17.248 1.00 97.25 93 VAL A CA 1
ATOM 673 C C . VAL A 1 93 ? 15.011 -2.061 -17.366 1.00 97.25 93 VAL A C 1
ATOM 675 O O . VAL A 1 93 ? 16.040 -1.438 -17.112 1.00 97.25 93 VAL A O 1
ATOM 678 N N . GLY A 1 94 ? 15.037 -3.338 -17.745 1.00 97.00 94 GLY A N 1
ATOM 679 C CA . GLY A 1 94 ? 16.240 -4.170 -17.804 1.00 97.00 94 GLY A CA 1
ATOM 680 C C . GLY A 1 94 ? 16.621 -4.829 -16.475 1.00 97.00 94 GLY A C 1
ATOM 681 O O . GLY A 1 94 ? 17.555 -5.628 -16.446 1.00 97.00 94 GLY A O 1
ATOM 682 N N . GLN A 1 95 ? 15.902 -4.548 -15.386 1.00 97.19 95 GLN A N 1
ATOM 683 C CA . GLN A 1 95 ? 16.170 -5.128 -14.068 1.00 97.19 95 GLN A CA 1
ATOM 684 C C . GLN A 1 95 ? 15.438 -6.460 -13.883 1.00 97.19 95 GLN A C 1
ATOM 686 O O . GLN A 1 95 ? 14.411 -6.713 -14.515 1.00 97.19 95 GLN A O 1
ATOM 691 N N . ALA A 1 96 ? 15.963 -7.326 -13.015 1.00 96.81 96 ALA A N 1
ATOM 692 C CA . ALA A 1 96 ? 15.299 -8.574 -12.650 1.00 96.81 96 ALA A CA 1
ATOM 693 C C . ALA A 1 96 ? 14.192 -8.299 -11.620 1.00 96.81 96 ALA A C 1
ATOM 695 O O . ALA A 1 96 ? 14.465 -7.984 -10.464 1.00 96.81 96 ALA A O 1
ATOM 696 N N . VAL A 1 97 ? 12.940 -8.445 -12.046 1.00 96.06 97 VAL A N 1
ATOM 697 C CA . VAL A 1 97 ? 11.734 -8.223 -11.249 1.00 96.06 97 VAL A CA 1
ATOM 698 C C . VAL A 1 97 ? 10.960 -9.536 -11.193 1.00 96.06 97 VAL A C 1
ATOM 700 O O . VAL A 1 97 ? 10.526 -10.060 -12.215 1.00 96.06 97 VAL A O 1
ATOM 703 N N . CYS A 1 98 ? 10.800 -10.098 -9.996 1.00 93.25 98 CYS A N 1
ATOM 704 C CA . CYS A 1 98 ? 9.977 -11.294 -9.777 1.00 93.25 98 CYS A CA 1
ATOM 705 C C . CYS A 1 98 ? 10.335 -12.511 -10.638 1.00 93.25 98 CYS A C 1
ATOM 707 O O . CYS A 1 98 ? 9.463 -13.240 -11.100 1.00 93.25 98 CYS A O 1
ATOM 709 N N . GLY A 1 99 ? 11.635 -12.741 -10.833 1.00 92.00 99 GLY A N 1
ATOM 710 C CA . GLY A 1 99 ? 12.148 -13.891 -11.580 1.00 92.00 99 GLY A CA 1
ATOM 711 C C . GLY A 1 99 ? 12.245 -13.680 -13.093 1.00 92.00 99 GLY A C 1
ATOM 712 O O . GLY A 1 99 ? 12.683 -14.593 -13.787 1.00 92.00 99 GLY A O 1
ATOM 713 N N . ALA A 1 100 ? 11.900 -12.494 -13.605 1.00 94.56 100 ALA A N 1
ATOM 714 C CA . ALA A 1 100 ? 12.033 -12.151 -15.019 1.00 94.56 100 ALA A CA 1
ATOM 715 C C . ALA A 1 100 ? 12.665 -10.766 -15.220 1.00 94.56 100 ALA A C 1
ATOM 717 O O . ALA A 1 100 ? 12.521 -9.871 -14.392 1.00 94.56 100 ALA A O 1
ATOM 718 N N . THR A 1 101 ? 13.363 -10.566 -16.337 1.00 97.31 101 THR A N 1
ATOM 719 C CA . THR A 1 101 ? 13.861 -9.238 -16.716 1.00 97.31 101 THR A CA 1
ATOM 720 C C . THR A 1 101 ? 12.707 -8.359 -17.193 1.00 97.31 101 THR A C 1
ATOM 722 O O . THR A 1 101 ? 11.953 -8.749 -18.087 1.00 97.31 101 THR A O 1
ATOM 725 N N . LEU A 1 102 ? 12.586 -7.153 -16.637 1.00 97.06 102 LEU A N 1
ATOM 726 C CA . LEU A 1 102 ? 11.568 -6.187 -17.032 1.00 97.06 102 LEU A CA 1
ATOM 727 C C . LEU A 1 102 ? 11.904 -5.585 -18.402 1.00 97.06 102 LEU A C 1
ATOM 729 O O . LEU A 1 102 ? 12.682 -4.640 -18.498 1.00 97.06 102 LEU A O 1
ATOM 733 N N . ALA A 1 103 ? 11.323 -6.125 -19.473 1.00 96.12 103 ALA A N 1
ATOM 734 C CA . ALA A 1 103 ? 11.602 -5.670 -20.838 1.00 96.12 103 ALA A CA 1
ATOM 735 C C . ALA A 1 103 ? 11.071 -4.254 -21.134 1.00 96.12 103 ALA A C 1
ATOM 737 O O . ALA A 1 103 ? 11.682 -3.502 -21.889 1.00 96.12 103 ALA A O 1
ATOM 738 N N . SER A 1 104 ? 9.941 -3.884 -20.533 1.00 96.75 104 SER A N 1
ATOM 739 C CA . SER A 1 104 ? 9.318 -2.567 -20.659 1.00 96.75 104 SER A CA 1
ATOM 740 C C . SER A 1 104 ? 8.501 -2.252 -19.412 1.00 96.75 104 SER A C 1
ATOM 742 O O . SER A 1 104 ? 8.036 -3.165 -18.727 1.00 96.75 104 SER A O 1
ATOM 744 N N . LEU A 1 105 ? 8.273 -0.966 -19.141 1.00 96.50 105 LEU A N 1
ATOM 745 C CA . LEU A 1 105 ? 7.387 -0.566 -18.053 1.00 96.50 105 LEU A CA 1
ATOM 746 C C . LEU A 1 105 ? 5.940 -0.999 -18.368 1.00 96.50 105 LEU A C 1
ATOM 748 O O . LEU A 1 105 ? 5.460 -0.700 -19.466 1.00 96.50 105 LEU A O 1
ATOM 752 N N . PRO A 1 106 ? 5.235 -1.687 -17.452 1.00 94.25 106 PRO A N 1
ATOM 753 C CA . PRO A 1 106 ? 3.827 -2.011 -17.637 1.00 94.25 106 PRO A CA 1
ATOM 754 C C . PRO A 1 106 ? 2.986 -0.740 -17.769 1.00 94.25 106 PRO A C 1
ATOM 756 O O . PRO A 1 106 ? 3.272 0.268 -17.126 1.00 94.25 106 PRO A O 1
ATOM 759 N N . SER A 1 107 ? 1.914 -0.797 -18.563 1.00 92.81 107 SER A N 1
ATOM 760 C CA . SER A 1 107 ? 0.962 0.318 -18.688 1.00 92.81 107 SER A CA 1
ATOM 761 C C . SER A 1 107 ? 0.232 0.627 -17.377 1.00 92.81 107 SER A C 1
ATOM 763 O O . SER A 1 107 ? -0.253 1.735 -17.186 1.00 92.81 107 SER A O 1
ATOM 765 N N . ASP A 1 108 ? 0.144 -0.366 -16.494 1.00 93.56 108 ASP A N 1
ATOM 766 C CA . ASP A 1 108 ? -0.396 -0.270 -15.145 1.00 93.56 108 ASP A CA 1
ATOM 767 C C . ASP A 1 108 ? 0.685 -0.745 -14.170 1.00 93.56 108 ASP A C 1
ATOM 769 O O . ASP A 1 108 ? 0.968 -1.942 -14.078 1.00 93.56 108 ASP A O 1
ATOM 773 N N . THR A 1 109 ? 1.324 0.206 -13.488 1.00 96.00 109 THR A N 1
ATOM 774 C CA . THR A 1 109 ? 2.315 -0.066 -12.437 1.00 96.00 109 THR A CA 1
ATOM 775 C C . THR A 1 109 ? 1.694 -0.107 -11.045 1.00 96.00 109 THR A C 1
ATOM 777 O O . THR A 1 109 ? 2.416 -0.134 -10.045 1.00 96.00 109 THR A O 1
ATOM 780 N N . GLY A 1 110 ? 0.362 -0.068 -10.982 1.00 94.44 110 GLY A N 1
ATOM 781 C CA . GLY A 1 110 ? -0.369 0.148 -9.760 1.00 94.44 110 GLY A CA 1
ATOM 782 C C . GLY A 1 110 ? -0.278 -1.020 -8.791 1.00 94.44 110 GLY A C 1
ATOM 783 O O . GLY A 1 110 ? -0.184 -2.193 -9.170 1.00 94.44 110 GLY A O 1
ATOM 784 N N . VAL A 1 111 ? -0.317 -0.672 -7.514 1.00 95.06 111 VAL A N 1
ATOM 785 C CA . VAL A 1 111 ? -0.265 -1.619 -6.405 1.00 95.06 111 VAL A CA 1
ATOM 786 C C . VAL A 1 111 ? -1.389 -1.340 -5.431 1.00 95.06 111 VAL A C 1
ATOM 788 O O . VAL A 1 111 ? -1.875 -0.215 -5.342 1.00 95.06 111 VAL A O 1
ATOM 791 N N . ILE A 1 112 ? -1.745 -2.364 -4.670 1.00 94.50 112 ILE A N 1
ATOM 792 C CA . ILE A 1 112 ? -2.493 -2.226 -3.428 1.00 94.50 112 ILE A CA 1
ATOM 793 C C . ILE A 1 112 ? -1.708 -2.939 -2.332 1.00 94.50 112 ILE A C 1
ATOM 795 O O . ILE A 1 112 ? -1.257 -4.073 -2.510 1.00 94.50 112 ILE A O 1
ATOM 799 N N . ILE A 1 113 ? -1.489 -2.244 -1.220 1.00 96.56 113 ILE A N 1
ATOM 800 C CA . ILE A 1 113 ? -0.893 -2.814 -0.015 1.00 96.56 113 ILE A CA 1
ATOM 801 C C . ILE A 1 113 ? -2.024 -3.020 0.980 1.00 96.56 113 ILE A C 1
ATOM 803 O O . ILE A 1 113 ? -2.639 -2.054 1.422 1.00 96.56 113 ILE A O 1
ATOM 807 N N . GLU A 1 114 ? -2.296 -4.268 1.319 1.00 94.75 114 GLU A N 1
ATOM 808 C CA . GLU A 1 114 ? -3.282 -4.654 2.320 1.00 94.75 114 GLU A CA 1
ATOM 809 C C . GLU A 1 114 ? -2.566 -4.941 3.631 1.00 94.75 114 GLU A C 1
ATOM 811 O O . GLU A 1 114 ? -1.529 -5.608 3.661 1.00 94.75 114 GLU A O 1
ATOM 816 N N . VAL A 1 115 ? -3.097 -4.412 4.725 1.00 94.31 115 VAL A N 1
ATOM 817 C CA . VAL A 1 115 ? -2.547 -4.647 6.054 1.00 94.31 115 VAL A CA 1
ATOM 818 C C . VAL A 1 115 ? -3.657 -5.148 6.956 1.00 94.31 115 VAL A C 1
ATOM 820 O O . VAL A 1 115 ? -4.601 -4.413 7.247 1.00 94.31 115 VAL A O 1
ATOM 823 N N . THR A 1 116 ? -3.514 -6.392 7.412 1.00 89.62 116 THR A N 1
ATOM 824 C CA . THR A 1 116 ? -4.427 -7.025 8.365 1.00 89.62 116 THR A CA 1
ATOM 825 C C . THR A 1 116 ? -4.160 -6.476 9.768 1.00 89.62 116 THR A C 1
ATOM 827 O O . THR A 1 116 ? -3.101 -6.776 10.343 1.00 89.62 116 THR A O 1
ATOM 830 N N . PRO A 1 117 ? -5.077 -5.702 10.381 1.00 87.19 117 PRO A N 1
ATOM 831 C CA . PRO A 1 117 ? -4.887 -5.265 11.754 1.00 87.19 117 PRO A CA 1
ATOM 832 C C . PRO A 1 117 ? -4.959 -6.452 12.708 1.00 87.19 117 PRO A C 1
ATOM 834 O O . PRO A 1 117 ? -5.697 -7.415 12.497 1.00 87.19 117 PRO A O 1
ATOM 837 N N . ALA A 1 118 ? -4.253 -6.344 13.827 1.00 83.56 118 ALA A N 1
ATOM 838 C CA . ALA A 1 118 ? -4.367 -7.314 14.903 1.00 83.56 118 ALA A CA 1
ATOM 839 C C . ALA A 1 118 ? -4.395 -6.648 16.280 1.00 83.56 118 ALA A C 1
ATOM 841 O O . ALA A 1 118 ? -3.986 -5.502 16.475 1.00 83.56 118 ALA A O 1
ATOM 842 N N . ASN A 1 119 ? -4.831 -7.431 17.264 1.00 76.06 119 ASN A N 1
ATOM 843 C CA . ASN A 1 119 ? -4.761 -7.096 18.683 1.00 76.06 119 ASN A CA 1
ATOM 844 C C . ASN A 1 119 ? -4.217 -8.272 19.512 1.00 76.06 119 ASN A C 1
ATOM 846 O O . ASN A 1 119 ? -4.666 -8.536 20.624 1.00 76.06 119 ASN A O 1
ATOM 850 N N . ALA A 1 120 ? -3.255 -9.024 18.969 1.00 63.88 120 ALA A N 1
ATOM 851 C CA . ALA A 1 120 ? -2.796 -10.292 19.551 1.00 63.88 120 ALA A CA 1
ATOM 852 C C . ALA A 1 120 ? -2.271 -10.198 21.006 1.00 63.88 120 ALA A C 1
ATOM 854 O O . ALA A 1 120 ? -2.066 -11.222 21.647 1.00 63.88 120 ALA A O 1
ATOM 855 N N . SER A 1 121 ? -2.069 -8.991 21.549 1.00 63.59 121 SER A N 1
ATOM 856 C CA . SER A 1 121 ? -1.650 -8.748 22.934 1.00 63.59 121 SER A CA 1
ATOM 857 C C . SER A 1 121 ? -2.785 -8.387 23.908 1.00 63.59 121 SER A C 1
ATOM 859 O O . SER A 1 121 ? -2.487 -8.052 25.050 1.00 63.59 121 SER A O 1
ATOM 861 N N . GLY A 1 122 ? -4.057 -8.390 23.484 1.00 70.19 122 GLY A N 1
ATOM 862 C CA . GLY A 1 122 ? -5.193 -8.001 24.339 1.00 70.19 122 GLY A CA 1
ATOM 863 C C . GLY A 1 122 ? -5.174 -6.524 24.758 1.00 70.19 122 GLY A C 1
ATOM 864 O O . GLY A 1 122 ? -5.686 -6.164 25.815 1.00 70.19 122 GLY A O 1
ATOM 865 N N . SER A 1 123 ? -4.539 -5.671 23.950 1.00 81.56 123 SER A N 1
ATOM 866 C CA . SER A 1 123 ? -4.435 -4.231 24.190 1.00 81.56 123 SER A CA 1
ATOM 867 C C . SER A 1 123 ? -5.755 -3.543 23.841 1.00 81.56 123 SER A C 1
ATOM 869 O O . SER A 1 123 ? -6.420 -3.916 22.881 1.00 81.56 123 SER A O 1
ATOM 871 N N . THR A 1 124 ? -6.130 -2.486 24.559 1.00 84.19 124 THR A N 1
ATOM 872 C CA . THR A 1 124 ? -7.248 -1.621 24.133 1.00 84.19 124 THR A CA 1
ATOM 873 C C . THR A 1 124 ? -6.837 -0.614 23.057 1.00 84.19 124 THR A C 1
ATOM 875 O O . THR A 1 124 ? -7.683 0.048 22.459 1.00 84.19 124 THR A O 1
ATOM 878 N N . GLN A 1 125 ? -5.533 -0.511 22.788 1.00 83.81 125 GLN A N 1
ATOM 879 C CA . GLN A 1 125 ? -4.955 0.203 21.658 1.00 83.81 125 GLN A CA 1
ATOM 880 C C . GLN A 1 125 ?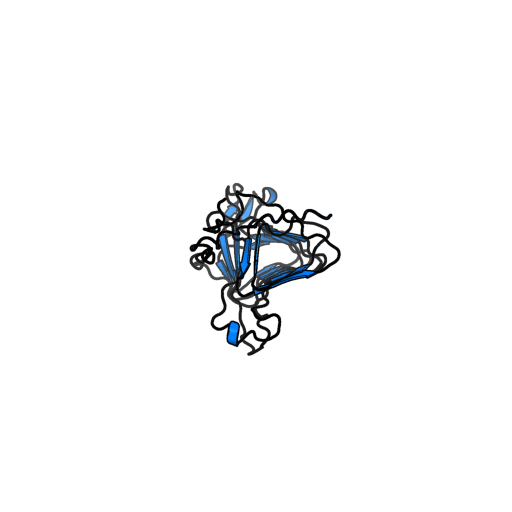 -4.594 -0.822 20.572 1.00 83.81 125 GLN A C 1
ATOM 882 O O . GLN A 1 125 ? -3.582 -1.518 20.679 1.00 83.81 125 GLN A O 1
ATOM 887 N N . CYS A 1 126 ? -5.435 -0.936 19.541 1.00 87.12 126 CYS A N 1
ATOM 888 C CA . CYS A 1 126 ? -5.274 -1.878 18.427 1.00 87.12 126 CYS A CA 1
ATOM 889 C C . CYS A 1 126 ? -4.278 -1.358 17.381 1.00 87.12 126 CYS A C 1
ATOM 891 O O . CYS A 1 126 ? -4.640 -1.010 16.259 1.00 87.12 126 CYS A O 1
ATOM 893 N N . ASN A 1 127 ? -3.016 -1.253 17.780 1.00 84.56 127 ASN A N 1
ATOM 894 C CA . ASN A 1 127 ? -1.915 -0.729 16.973 1.00 84.56 127 ASN A CA 1
ATOM 895 C C . ASN A 1 127 ? -0.901 -1.822 16.601 1.00 84.56 127 ASN A C 1
ATOM 897 O O . ASN A 1 127 ? 0.307 -1.577 16.582 1.00 84.56 127 ASN A O 1
ATOM 901 N N . LYS A 1 128 ? -1.356 -3.056 16.361 1.00 83.19 128 LYS A N 1
ATOM 902 C CA . LYS A 1 128 ? -0.477 -4.097 15.817 1.00 83.19 128 LYS A CA 1
ATOM 903 C C . LYS A 1 128 ? -0.588 -4.132 14.302 1.00 83.19 128 LYS A C 1
ATOM 905 O O . LYS A 1 128 ? -1.643 -3.854 13.746 1.00 83.19 128 LYS A O 1
ATOM 910 N N . HIS A 1 129 ? 0.538 -4.495 13.688 1.00 90.00 129 HIS A N 1
ATOM 911 C CA . HIS A 1 129 ? 0.734 -4.576 12.241 1.00 90.00 129 HIS A CA 1
ATOM 912 C C . HIS A 1 129 ? 0.633 -3.211 11.556 1.00 90.00 129 HIS A C 1
ATOM 914 O O . HIS A 1 129 ? -0.110 -3.042 10.612 1.00 90.00 129 HIS A O 1
ATOM 920 N N . ILE A 1 130 ? 1.385 -2.222 12.036 1.00 93.62 130 ILE A N 1
ATOM 921 C CA . ILE A 1 130 ? 1.314 -0.841 11.539 1.00 93.62 130 ILE A CA 1
ATOM 922 C C . ILE A 1 130 ? 1.969 -0.729 10.152 1.00 93.62 130 ILE A C 1
ATOM 924 O O . ILE A 1 130 ? 3.081 -1.216 9.959 1.00 93.62 130 ILE A O 1
ATOM 928 N N . PHE A 1 131 ? 1.326 -0.027 9.219 1.00 96.88 131 PHE A N 1
ATOM 929 C CA . PHE A 1 131 ? 1.959 0.609 8.068 1.00 96.88 131 PHE A CA 1
ATOM 930 C C . PHE A 1 131 ? 2.550 1.960 8.499 1.00 96.88 131 PHE A C 1
ATOM 932 O O . PHE A 1 131 ? 1.842 2.938 8.759 1.00 96.88 131 PHE A O 1
ATOM 939 N N . SER A 1 132 ? 3.872 2.002 8.628 1.00 96.25 132 SER A N 1
ATOM 940 C CA . SER A 1 132 ? 4.606 3.099 9.250 1.00 96.25 132 SER A CA 1
ATOM 941 C C . SER A 1 132 ? 5.666 3.699 8.336 1.00 96.25 132 SER A C 1
ATOM 943 O O . SER A 1 132 ? 6.421 2.990 7.671 1.00 96.25 132 SER A O 1
ATOM 945 N N . ALA A 1 133 ? 5.745 5.028 8.365 1.00 95.19 133 ALA A N 1
ATOM 946 C CA . ALA A 1 133 ? 6.733 5.815 7.641 1.00 95.19 133 ALA A CA 1
ATOM 947 C C . ALA A 1 133 ? 7.565 6.647 8.630 1.00 95.19 133 ALA A C 1
ATOM 949 O O . ALA A 1 133 ? 7.023 7.434 9.415 1.00 95.19 133 ALA A O 1
ATOM 950 N N . ALA A 1 134 ? 8.884 6.464 8.629 1.00 94.75 134 ALA A N 1
ATOM 951 C CA . ALA A 1 134 ? 9.807 7.214 9.476 1.00 94.75 134 ALA A CA 1
ATOM 952 C C . ALA A 1 134 ? 10.131 8.594 8.883 1.00 94.75 134 ALA A C 1
ATOM 954 O O . ALA A 1 134 ? 9.865 8.864 7.715 1.00 94.75 134 ALA A O 1
ATOM 955 N N . ALA A 1 135 ? 10.758 9.464 9.672 1.00 91.25 135 ALA A N 1
ATOM 956 C CA . ALA A 1 135 ? 11.083 10.833 9.267 1.00 91.25 135 ALA A CA 1
ATOM 957 C C . ALA A 1 135 ? 11.978 10.937 8.016 1.00 91.25 135 ALA A C 1
ATOM 959 O O . ALA A 1 135 ? 11.899 11.921 7.299 1.00 91.25 135 ALA A O 1
ATOM 960 N N . SER A 1 136 ? 12.820 9.939 7.744 1.00 88.94 136 SER A N 1
ATOM 961 C CA . SER A 1 136 ? 13.702 9.891 6.566 1.00 88.94 136 SER A CA 1
ATOM 962 C C . SER A 1 136 ? 13.093 9.161 5.367 1.00 88.94 136 SER A C 1
ATOM 964 O O . SER A 1 136 ? 13.764 8.979 4.352 1.00 88.94 136 SER A O 1
ATOM 966 N N . SER A 1 137 ? 11.860 8.669 5.497 1.00 94.94 137 SER A N 1
ATOM 967 C CA . SER A 1 137 ? 11.264 7.787 4.498 1.00 94.94 137 SER A CA 1
ATOM 968 C C . SER A 1 137 ? 10.771 8.536 3.265 1.00 94.94 137 SER A C 1
ATOM 970 O O . SER A 1 137 ? 10.353 9.692 3.345 1.00 94.94 137 SER A O 1
ATOM 972 N N . THR A 1 138 ? 10.790 7.849 2.124 1.00 95.25 138 THR A N 1
ATOM 973 C CA . THR A 1 138 ? 10.129 8.290 0.892 1.00 95.25 138 THR A CA 1
ATOM 974 C C . THR A 1 138 ? 9.156 7.217 0.420 1.00 95.25 138 THR A C 1
ATOM 976 O O . THR A 1 138 ? 9.537 6.060 0.273 1.00 95.25 138 THR A O 1
ATOM 979 N N . ILE A 1 139 ? 7.902 7.582 0.164 1.00 96.00 139 ILE A N 1
ATOM 980 C CA . ILE A 1 139 ? 6.862 6.673 -0.323 1.00 96.00 139 ILE A CA 1
ATOM 981 C C . ILE A 1 139 ? 6.297 7.217 -1.633 1.00 96.00 139 ILE A C 1
ATOM 983 O O . ILE A 1 139 ? 5.892 8.375 -1.716 1.00 96.00 139 ILE A O 1
ATOM 987 N N . THR A 1 140 ? 6.262 6.405 -2.686 1.00 95.75 140 THR A N 1
ATOM 988 C CA . THR A 1 140 ? 5.656 6.795 -3.969 1.00 95.75 140 THR A CA 1
ATOM 989 C C . THR A 1 140 ? 4.867 5.643 -4.568 1.00 95.75 140 THR A C 1
ATOM 991 O O . THR A 1 140 ? 5.432 4.729 -5.173 1.00 95.75 140 THR A O 1
ATOM 994 N N . LEU A 1 141 ? 3.547 5.691 -4.416 1.00 95.75 141 LEU A N 1
ATOM 995 C CA . LEU A 1 141 ? 2.650 4.623 -4.848 1.00 95.75 141 LEU A CA 1
ATOM 996 C C . LEU A 1 141 ? 1.762 5.097 -5.996 1.00 95.75 141 LEU A C 1
ATOM 998 O O . LEU A 1 141 ? 1.259 6.222 -5.982 1.00 95.75 141 LEU A O 1
ATOM 1002 N N . GLN A 1 142 ? 1.596 4.219 -6.983 1.00 94.06 142 GLN A N 1
ATOM 1003 C CA . GLN A 1 142 ? 0.609 4.373 -8.044 1.00 94.06 142 GLN A CA 1
ATOM 1004 C C . GLN A 1 142 ? -0.579 3.458 -7.728 1.00 94.06 142 GLN A C 1
ATOM 1006 O O . GLN A 1 142 ? -0.353 2.292 -7.393 1.00 94.06 142 GLN A O 1
ATOM 1011 N N . PRO A 1 143 ? -1.817 3.953 -7.849 1.00 91.31 143 PRO A N 1
ATOM 1012 C CA . PRO A 1 143 ? -3.007 3.126 -7.793 1.00 91.31 143 PRO A CA 1
ATOM 1013 C C . PRO A 1 143 ? -3.155 2.312 -9.079 1.00 91.31 143 PRO A C 1
ATOM 1015 O O . PRO A 1 143 ? -2.620 2.683 -10.125 1.00 91.31 143 PRO A O 1
ATOM 1018 N N . SER A 1 144 ? -3.936 1.234 -9.014 1.00 88.69 144 SER A N 1
ATOM 1019 C CA . SER A 1 144 ? -4.422 0.527 -10.202 1.00 88.69 144 SER A CA 1
ATOM 1020 C C . SER A 1 144 ? -5.949 0.607 -10.276 1.00 88.69 144 SER A C 1
ATOM 1022 O O . SER A 1 144 ? -6.621 0.309 -9.281 1.00 88.69 144 SER A O 1
ATOM 1024 N N . PRO A 1 145 ? -6.531 0.867 -11.460 1.00 85.50 145 PRO A N 1
ATOM 1025 C CA . PRO A 1 145 ? -7.968 0.733 -11.680 1.00 85.50 145 PRO A CA 1
ATOM 1026 C C . PRO A 1 145 ? -8.495 -0.685 -11.421 1.00 85.50 145 PRO A C 1
ATOM 1028 O O . PRO A 1 145 ? -9.668 -0.849 -11.093 1.00 85.50 145 PRO A O 1
ATOM 1031 N N . LYS A 1 146 ? -7.639 -1.716 -11.521 1.00 84.62 146 LYS A N 1
ATOM 1032 C CA . LYS A 1 146 ? -8.000 -3.108 -11.184 1.00 84.62 146 LYS A CA 1
ATOM 1033 C C . LYS A 1 146 ? -8.334 -3.278 -9.705 1.00 84.62 146 LYS A C 1
ATOM 1035 O O . LYS A 1 146 ? -9.080 -4.184 -9.353 1.00 84.62 146 LYS A O 1
ATOM 1040 N N . TYR A 1 147 ? -7.786 -2.401 -8.871 1.00 85.00 147 TYR A N 1
ATOM 1041 C CA . TYR A 1 147 ? -7.974 -2.363 -7.426 1.00 85.00 147 TYR A CA 1
ATOM 1042 C C . TYR A 1 147 ? -8.691 -1.068 -7.029 1.00 85.00 147 TYR A C 1
ATOM 1044 O O . TYR A 1 147 ? -8.357 -0.435 -6.032 1.00 85.00 147 TYR A O 1
ATOM 1052 N N . TYR A 1 148 ? -9.632 -0.632 -7.879 1.00 84.75 148 TYR A N 1
ATOM 1053 C CA . TYR A 1 148 ? -10.455 0.576 -7.752 1.00 84.75 148 TYR A CA 1
ATOM 1054 C C . TYR A 1 148 ? -9.683 1.791 -7.230 1.00 84.75 148 TYR A C 1
ATOM 1056 O O . TYR A 1 148 ? -10.189 2.580 -6.440 1.00 84.75 148 TYR A O 1
ATOM 1064 N N . ASN A 1 149 ? -8.441 1.933 -7.674 1.00 88.44 149 ASN A N 1
ATOM 1065 C CA . ASN A 1 149 ? -7.535 2.993 -7.284 1.00 88.44 149 ASN A CA 1
ATOM 1066 C C . ASN A 1 149 ? -7.257 3.130 -5.772 1.00 88.44 149 ASN A C 1
ATOM 1068 O O . ASN A 1 149 ? -7.001 4.231 -5.278 1.00 88.44 149 ASN A O 1
ATOM 1072 N N . ILE A 1 150 ? -7.266 2.024 -5.030 1.00 88.81 150 ILE A N 1
ATOM 1073 C CA . ILE A 1 150 ? -6.801 1.973 -3.642 1.00 88.81 150 ILE A CA 1
ATOM 1074 C C . ILE A 1 150 ? -5.336 1.539 -3.623 1.00 88.81 150 ILE A C 1
ATOM 1076 O O . ILE A 1 150 ? -4.992 0.483 -4.145 1.00 88.81 150 ILE A O 1
ATOM 1080 N N . SER A 1 151 ? -4.480 2.355 -3.004 1.00 93.25 151 SER A N 1
ATOM 1081 C CA . SER A 1 151 ? -3.041 2.075 -2.869 1.00 93.25 151 SER A CA 1
ATOM 1082 C C . SER A 1 151 ? -2.690 1.457 -1.516 1.00 93.25 151 SER A C 1
ATOM 1084 O O . SER A 1 151 ? -1.731 0.693 -1.412 1.00 93.25 151 SER A O 1
ATOM 1086 N N . LEU A 1 152 ? -3.459 1.781 -0.475 1.00 94.06 152 LEU A N 1
ATOM 1087 C CA . LEU A 1 152 ? -3.314 1.217 0.865 1.00 94.06 152 LEU A CA 1
ATOM 1088 C C . LEU A 1 152 ? -4.697 0.870 1.407 1.00 94.06 152 LEU A C 1
ATOM 1090 O O . LEU A 1 152 ? -5.576 1.729 1.466 1.00 94.06 152 LEU A O 1
ATOM 1094 N N . TYR A 1 153 ? -4.865 -0.378 1.816 1.00 92.94 153 TYR A N 1
ATOM 1095 C CA . TYR A 1 153 ? -6.100 -0.917 2.356 1.00 92.94 153 TYR A CA 1
ATOM 1096 C C . TYR A 1 153 ? -5.839 -1.489 3.746 1.00 92.94 153 TYR A C 1
ATOM 1098 O O . TYR A 1 153 ? -4.967 -2.334 3.935 1.00 92.94 153 TYR A O 1
ATOM 1106 N N . ILE A 1 154 ? -6.586 -1.009 4.731 1.00 92.88 154 ILE A N 1
ATOM 1107 C CA . ILE A 1 154 ? -6.568 -1.543 6.087 1.00 92.88 154 ILE A CA 1
ATOM 1108 C C . ILE A 1 154 ? -7.802 -2.424 6.231 1.00 92.88 154 ILE A C 1
ATOM 1110 O O . ILE A 1 154 ? -8.931 -1.925 6.194 1.00 92.88 154 ILE A O 1
ATOM 1114 N N . GLU A 1 155 ? -7.581 -3.730 6.375 1.00 89.31 155 GLU A N 1
ATOM 1115 C CA . GLU A 1 155 ? -8.670 -4.692 6.534 1.00 89.31 155 GLU A CA 1
ATOM 1116 C C . GLU A 1 155 ? -9.494 -4.361 7.786 1.00 89.31 155 GLU A C 1
ATOM 1118 O O . GLU A 1 155 ? -8.989 -3.842 8.783 1.00 89.31 155 GLU A O 1
ATOM 1123 N N . THR A 1 156 ? -10.793 -4.662 7.765 1.00 85.44 156 THR A N 1
ATOM 1124 C CA . THR A 1 156 ? -11.626 -4.419 8.948 1.00 85.44 156 THR A CA 1
ATOM 1125 C C . THR A 1 156 ? -11.407 -5.528 9.968 1.00 85.44 156 THR A C 1
ATOM 1127 O O . THR A 1 156 ? -11.814 -6.668 9.762 1.00 85.44 156 THR A O 1
ATOM 1130 N N . MET A 1 157 ? -10.817 -5.184 11.111 1.00 86.06 157 MET A N 1
ATOM 1131 C CA . MET A 1 157 ? -10.636 -6.130 12.208 1.00 86.06 157 MET A CA 1
ATOM 1132 C C . MET A 1 157 ? -11.993 -6.539 12.820 1.00 86.06 157 MET A C 1
ATOM 1134 O O . MET A 1 157 ? -12.748 -5.672 13.269 1.00 86.06 157 MET A O 1
ATOM 1138 N N . PRO A 1 158 ? -12.317 -7.840 12.923 1.00 85.44 1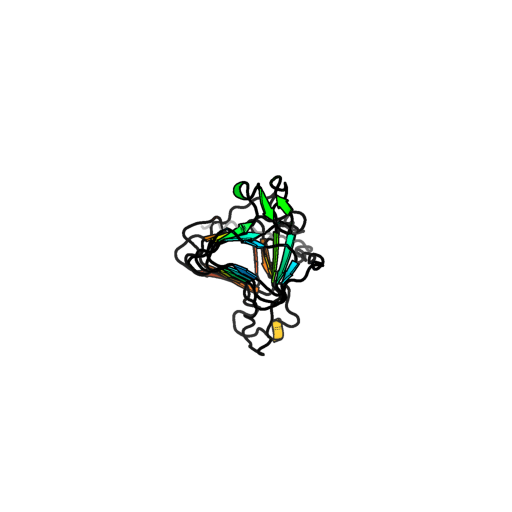58 PRO A N 1
ATOM 1139 C CA . PRO A 1 158 ? -13.544 -8.282 13.577 1.00 85.44 158 PRO A CA 1
ATOM 1140 C C . PRO A 1 158 ? -13.626 -7.816 15.037 1.00 85.44 158 PRO A C 1
ATOM 1142 O O . PRO A 1 158 ? -12.664 -7.933 15.796 1.00 85.44 158 PRO A O 1
ATOM 1145 N N . ASN A 1 159 ? -14.802 -7.336 15.453 1.00 86.75 159 ASN A N 1
ATOM 1146 C CA . ASN A 1 159 ? -15.092 -6.871 16.818 1.00 86.75 159 ASN A CA 1
ATOM 1147 C C . ASN A 1 159 ? -14.246 -5.676 17.301 1.00 86.75 159 ASN A C 1
ATOM 1149 O O . ASN A 1 159 ? -14.184 -5.424 18.511 1.00 86.75 159 ASN A O 1
ATOM 1153 N N . TRP A 1 160 ? -13.621 -4.919 16.390 1.00 87.50 160 TRP A N 1
ATOM 1154 C CA . TRP A 1 160 ? -12.751 -3.793 16.739 1.00 87.50 160 TRP A CA 1
ATOM 1155 C C . TRP A 1 160 ? -13.432 -2.779 17.666 1.00 87.50 160 TRP A C 1
ATOM 1157 O O . TRP A 1 160 ? -12.789 -2.293 18.587 1.00 87.50 160 TRP A O 1
ATOM 1167 N N . GLN A 1 161 ? -14.735 -2.514 17.518 1.00 88.19 161 GLN A N 1
ATOM 1168 C CA . GLN A 1 161 ? -15.455 -1.542 18.356 1.00 88.19 161 GLN A CA 1
ATOM 1169 C C . GLN A 1 161 ? -15.444 -1.915 19.845 1.00 88.19 161 GLN A C 1
ATOM 1171 O O . GLN A 1 161 ? -15.470 -1.044 20.710 1.00 88.19 161 GLN A O 1
ATOM 1176 N N . THR A 1 162 ? -15.412 -3.213 20.148 1.00 88.62 162 THR A N 1
ATOM 1177 C CA . THR A 1 162 ? -15.376 -3.726 21.528 1.00 88.62 162 THR A CA 1
ATOM 1178 C C . THR A 1 162 ? -13.962 -3.956 22.052 1.00 88.62 162 THR A C 1
ATOM 1180 O O . THR A 1 162 ? -13.772 -4.056 23.261 1.00 88.62 162 THR A O 1
ATOM 1183 N N . GLN A 1 163 ? -12.967 -4.032 21.164 1.00 88.94 163 GLN A N 1
ATOM 1184 C CA . GLN A 1 163 ? -11.576 -4.308 21.527 1.00 88.94 163 GLN A CA 1
ATOM 1185 C C . GLN A 1 163 ? -10.719 -3.038 21.563 1.00 88.94 163 GLN A C 1
ATOM 1187 O O . GLN A 1 163 ? -9.943 -2.836 22.490 1.00 88.94 163 GLN A O 1
ATOM 1192 N N . CYS A 1 164 ? -10.883 -2.161 20.579 1.00 90.31 164 CYS A N 1
ATOM 1193 C CA . CYS A 1 164 ? -10.079 -0.968 20.346 1.00 90.31 164 CYS A CA 1
ATOM 1194 C C . CYS A 1 164 ? -10.700 0.249 21.041 1.00 90.31 164 CYS A C 1
ATOM 1196 O O . CYS A 1 164 ? -11.163 1.192 20.399 1.00 90.31 164 CYS A O 1
ATOM 1198 N N . THR A 1 165 ? -10.781 0.175 22.369 1.00 89.06 165 THR A N 1
ATOM 1199 C CA . THR A 1 165 ? -11.530 1.122 23.208 1.00 89.06 165 THR A CA 1
ATOM 1200 C C . THR A 1 165 ? -10.691 2.280 23.756 1.00 89.06 165 THR A C 1
ATOM 1202 O O . THR A 1 165 ? -11.236 3.197 24.373 1.00 89.06 165 THR A O 1
ATOM 1205 N N . SER A 1 166 ? -9.374 2.276 23.528 1.00 87.62 166 SER A N 1
ATOM 1206 C CA . SER A 1 166 ? -8.514 3.427 23.822 1.00 87.62 166 SER A CA 1
ATOM 1207 C C . SER A 1 166 ? -8.811 4.556 22.835 1.00 87.62 166 SER A C 1
ATOM 1209 O O . SER A 1 166 ? -8.863 4.308 21.638 1.00 87.62 166 SER A O 1
ATOM 1211 N N . GLN A 1 167 ? -9.030 5.780 23.321 1.00 83.62 167 GLN A N 1
ATOM 1212 C CA . GLN A 1 167 ? -9.380 6.913 22.460 1.00 83.62 167 GLN A CA 1
ATOM 1213 C C . GLN A 1 167 ? -8.165 7.424 21.653 1.00 83.62 167 GLN A C 1
ATOM 1215 O O . GLN A 1 167 ? -7.084 7.556 22.235 1.00 83.62 167 GLN A O 1
ATOM 1220 N N . PRO A 1 168 ? -8.341 7.791 20.365 1.00 83.81 168 PRO A N 1
ATOM 1221 C CA . PRO A 1 168 ? -9.579 7.671 19.583 1.00 83.81 168 PRO A CA 1
ATOM 1222 C C . PRO A 1 168 ? -9.946 6.202 19.296 1.00 83.81 168 PRO A C 1
ATOM 1224 O O . PRO A 1 168 ? -9.068 5.397 19.006 1.00 83.81 168 PRO A O 1
ATOM 1227 N N . LEU A 1 169 ? -11.240 5.853 19.400 1.00 84.81 169 LEU A N 1
ATOM 1228 C CA . LEU A 1 169 ? -11.731 4.483 19.139 1.00 84.81 169 LEU A CA 1
ATOM 1229 C C . LEU A 1 169 ? -11.339 4.025 17.735 1.00 84.81 169 LEU A C 1
ATOM 1231 O O . LEU A 1 169 ? -11.384 4.840 16.832 1.00 84.81 169 LEU A O 1
ATOM 1235 N N . GLY A 1 170 ? -10.988 2.757 17.526 1.00 87.69 170 GLY A N 1
ATOM 1236 C CA . GLY A 1 170 ? -10.583 2.242 16.204 1.00 87.69 170 GLY A CA 1
ATOM 1237 C C . GLY A 1 170 ? -9.197 1.607 16.181 1.00 87.69 170 GLY A C 1
ATOM 1238 O O . GLY A 1 170 ? -8.440 1.661 17.156 1.00 87.69 170 GLY A O 1
ATOM 1239 N N . THR A 1 171 ? -8.848 0.977 15.062 1.00 90.44 171 THR A N 1
ATOM 1240 C CA . THR A 1 171 ? -7.486 0.474 14.842 1.00 90.44 171 THR A CA 1
ATOM 1241 C C . THR A 1 171 ? -6.513 1.645 14.674 1.00 90.44 171 THR A C 1
ATOM 1243 O O . THR A 1 171 ? -6.928 2.795 14.612 1.00 90.44 171 THR A O 1
ATOM 1246 N N . ASN A 1 172 ? -5.208 1.413 14.757 1.00 89.44 172 ASN A N 1
ATOM 1247 C CA . ASN A 1 172 ? -4.193 2.472 14.672 1.00 89.44 172 ASN A CA 1
ATOM 1248 C C . ASN A 1 172 ? -3.038 1.993 13.782 1.00 89.44 172 ASN A C 1
ATOM 1250 O O . ASN A 1 172 ? -1.901 1.828 14.239 1.00 89.44 172 ASN A O 1
ATOM 1254 N N . VAL A 1 173 ? -3.368 1.656 12.539 1.00 92.38 173 VAL A N 1
ATOM 1255 C CA . VAL A 1 173 ? -2.510 0.921 11.611 1.00 92.38 173 VAL A CA 1
ATOM 1256 C C . VAL A 1 173 ? -1.755 1.853 10.676 1.00 92.38 173 VAL A C 1
ATOM 1258 O O . VAL A 1 173 ? -0.659 1.491 10.268 1.00 92.38 173 VAL A O 1
ATOM 1261 N N . VAL A 1 174 ? -2.239 3.059 10.373 1.00 94.81 174 VAL A N 1
ATOM 1262 C CA . VAL A 1 174 ? -1.494 3.998 9.514 1.00 94.81 174 VAL A CA 1
ATOM 1263 C C . VAL A 1 174 ? -0.831 5.102 10.332 1.00 94.81 174 VAL A C 1
ATOM 1265 O O . VAL A 1 174 ? -1.499 5.904 10.990 1.00 94.81 174 VAL A O 1
ATOM 1268 N N . ARG A 1 175 ? 0.506 5.189 10.260 1.00 94.25 175 ARG A N 1
ATOM 1269 C CA . ARG A 1 175 ? 1.268 6.232 10.965 1.00 94.25 175 ARG A CA 1
ATOM 1270 C C . ARG A 1 175 ? 2.457 6.760 10.175 1.00 94.25 175 ARG A C 1
ATOM 1272 O O . ARG A 1 175 ? 3.480 6.088 10.046 1.00 94.25 175 ARG A O 1
ATOM 1279 N N . PHE A 1 176 ? 2.385 8.021 9.762 1.00 92.94 176 PHE A N 1
ATOM 1280 C CA . PHE A 1 176 ? 3.496 8.731 9.131 1.00 92.94 176 PHE A CA 1
ATOM 1281 C C . PHE A 1 176 ? 4.115 9.734 10.096 1.00 92.94 176 PHE A C 1
ATOM 1283 O O . PHE A 1 176 ? 3.427 10.560 10.698 1.00 92.94 176 PHE A O 1
ATOM 1290 N N . SER A 1 177 ? 5.433 9.646 10.254 1.00 90.62 177 SER A N 1
ATOM 1291 C CA . SER A 1 177 ? 6.217 10.535 11.110 1.00 90.62 177 SER A CA 1
ATOM 1292 C C . SER A 1 177 ? 6.487 11.868 10.416 1.00 90.62 177 SER A C 1
ATOM 1294 O O . SER A 1 177 ? 6.563 11.938 9.187 1.00 90.62 177 SER A O 1
ATOM 1296 N N . GLY A 1 178 ? 6.694 12.927 11.201 1.00 87.31 178 GLY A N 1
ATOM 1297 C CA . GLY A 1 178 ? 7.118 14.221 10.661 1.00 87.31 178 GLY A CA 1
ATOM 1298 C C . GLY A 1 178 ? 8.426 14.102 9.891 1.00 87.31 178 GLY A C 1
ATOM 1299 O O . GLY A 1 178 ? 9.332 13.398 10.330 1.00 87.31 178 GLY A O 1
ATOM 1300 N N . GLY A 1 179 ? 8.499 14.763 8.736 1.00 85.00 179 GLY A N 1
ATOM 1301 C CA . GLY A 1 179 ? 9.636 14.675 7.816 1.00 85.00 179 GLY A CA 1
ATOM 1302 C C . GLY A 1 179 ? 9.508 13.595 6.738 1.00 85.00 179 GLY A C 1
ATOM 1303 O O . GLY A 1 179 ? 10.189 13.709 5.723 1.00 85.00 179 GLY A O 1
ATOM 1304 N N . SER A 1 180 ? 8.613 12.608 6.899 1.00 89.44 180 SER A N 1
ATOM 1305 C CA . SER A 1 180 ? 8.360 11.613 5.846 1.00 89.44 180 SER A CA 1
ATOM 1306 C C . SER A 1 180 ? 7.886 12.278 4.550 1.00 89.44 180 SER A C 1
ATOM 1308 O O . SER A 1 180 ? 7.097 13.222 4.571 1.00 89.44 180 SER A O 1
ATOM 1310 N N . CYS A 1 181 ? 8.378 11.784 3.417 1.00 90.38 181 CYS A N 1
ATOM 1311 C CA . CYS A 1 181 ? 8.037 12.276 2.089 1.00 90.38 181 CYS A CA 1
ATOM 1312 C C . CYS A 1 181 ? 7.104 11.276 1.412 1.00 90.38 181 CYS A C 1
ATOM 1314 O O . CYS A 1 181 ? 7.497 10.132 1.199 1.00 90.38 181 CYS A O 1
ATOM 1316 N N . TYR A 1 182 ? 5.880 11.660 1.056 1.00 90.31 182 TYR A N 1
ATOM 1317 C CA . TYR A 1 182 ? 4.950 10.719 0.430 1.00 90.31 182 TYR A CA 1
ATOM 1318 C C . TYR A 1 182 ? 4.158 11.328 -0.724 1.00 90.31 182 TYR A C 1
ATOM 1320 O O . TYR A 1 182 ? 3.712 12.473 -0.694 1.00 90.31 182 TYR A O 1
ATOM 1328 N N . SER A 1 183 ? 4.026 10.532 -1.781 1.00 91.81 183 SER A N 1
ATOM 1329 C CA . SER A 1 183 ? 3.135 10.746 -2.920 1.00 91.81 183 SER A CA 1
ATOM 1330 C C . SER A 1 183 ? 2.380 9.443 -3.150 1.00 91.81 183 SER A C 1
ATOM 1332 O O . SER A 1 183 ? 2.820 8.577 -3.910 1.00 91.81 183 SER A O 1
ATOM 1334 N N . ILE A 1 184 ? 1.292 9.263 -2.411 1.00 91.69 184 ILE A N 1
ATOM 1335 C CA . ILE A 1 184 ? 0.429 8.087 -2.502 1.00 91.69 184 ILE A CA 1
ATOM 1336 C C . ILE A 1 184 ? -0.765 8.499 -3.347 1.00 91.69 184 ILE A C 1
ATOM 1338 O O . ILE A 1 184 ? -1.703 9.131 -2.874 1.00 91.69 184 ILE A O 1
ATOM 1342 N N . LYS A 1 185 ? -0.726 8.180 -4.636 1.00 90.44 185 LYS A N 1
ATOM 1343 C CA . LYS A 1 185 ? -1.882 8.438 -5.491 1.00 90.44 185 LYS A CA 1
ATOM 1344 C C . LYS A 1 185 ? -3.001 7.438 -5.187 1.00 90.44 185 LYS A C 1
ATOM 1346 O O . LYS A 1 185 ? -2.747 6.363 -4.642 1.00 90.44 185 LYS A O 1
ATOM 1351 N N . GLY A 1 186 ? -4.230 7.778 -5.560 1.00 87.88 186 GLY A N 1
ATOM 1352 C CA . GLY A 1 186 ? -5.403 6.989 -5.192 1.00 87.88 186 GLY A CA 1
ATOM 1353 C C . GLY A 1 186 ? -5.798 7.166 -3.744 1.00 87.88 186 GLY A C 1
ATOM 1354 O O . GLY A 1 186 ? -5.636 8.255 -3.197 1.00 87.88 186 GLY A O 1
ATOM 1355 N N . ALA A 1 187 ? -6.357 6.115 -3.152 1.00 87.62 187 ALA A N 1
ATOM 1356 C CA . ALA A 1 187 ? -6.867 6.170 -1.792 1.00 87.62 187 ALA A CA 1
ATOM 1357 C C . ALA A 1 187 ? -6.033 5.383 -0.779 1.00 87.62 187 ALA A C 1
ATOM 1359 O O . ALA A 1 187 ? -5.526 4.295 -1.072 1.00 87.62 187 ALA A O 1
ATOM 1360 N N . ILE A 1 188 ? -5.983 5.915 0.444 1.00 91.19 188 ILE A N 1
ATOM 1361 C CA . ILE A 1 188 ? -5.826 5.116 1.660 1.00 91.19 188 ILE A CA 1
ATOM 1362 C C . ILE A 1 188 ? -7.232 4.833 2.197 1.00 91.19 188 ILE A C 1
ATOM 1364 O O . ILE A 1 188 ? -7.982 5.761 2.510 1.00 91.19 188 ILE A O 1
ATOM 1368 N N . TYR A 1 189 ? -7.588 3.557 2.307 1.00 90.38 189 TYR A N 1
ATOM 1369 C CA . TYR A 1 189 ? -8.893 3.109 2.777 1.00 90.38 189 TYR A CA 1
ATOM 1370 C C . TYR A 1 189 ? -8.750 2.275 4.048 1.00 90.38 189 TYR A C 1
ATOM 1372 O O . TYR A 1 189 ? -8.198 1.181 4.025 1.00 90.38 189 TYR A O 1
ATOM 1380 N N . GLY A 1 190 ? -9.261 2.787 5.162 1.00 90.88 190 GLY A N 1
ATOM 1381 C CA . GLY A 1 190 ? -9.269 2.116 6.457 1.00 90.88 190 GLY A CA 1
ATOM 1382 C C . GLY A 1 190 ? -10.429 2.629 7.305 1.00 90.88 190 GLY A C 1
ATOM 1383 O O . GLY A 1 190 ? -10.212 3.429 8.211 1.00 90.88 190 GLY A O 1
ATOM 1384 N N . PRO A 1 191 ? -11.673 2.202 7.034 1.00 87.25 191 PRO A N 1
ATOM 1385 C CA . PRO A 1 191 ? -12.880 2.790 7.624 1.00 87.25 191 PRO A CA 1
ATOM 1386 C C . PRO A 1 191 ? -12.993 2.594 9.145 1.00 87.25 191 PRO A C 1
ATOM 1388 O O . PRO A 1 191 ? -13.758 3.299 9.795 1.00 87.25 191 PRO A O 1
ATOM 1391 N N . ALA A 1 192 ? -12.240 1.646 9.709 1.00 88.56 192 ALA A N 1
ATOM 1392 C CA . ALA A 1 192 ? -12.139 1.392 11.146 1.00 88.56 192 ALA A CA 1
ATOM 1393 C C . ALA A 1 192 ? -10.843 1.945 11.775 1.00 88.56 192 ALA A C 1
ATOM 1395 O O . ALA A 1 192 ? -10.626 1.760 12.973 1.00 88.56 192 ALA A O 1
ATOM 1396 N N . ASP A 1 193 ? -9.975 2.588 10.985 1.00 91.69 193 ASP A N 1
ATOM 1397 C CA . ASP A 1 193 ? -8.630 2.984 11.401 1.00 91.69 193 ASP A CA 1
ATOM 1398 C C . ASP A 1 193 ? -8.540 4.452 11.819 1.00 91.69 193 ASP A C 1
ATOM 1400 O O . ASP A 1 193 ? -9.119 5.347 11.203 1.00 91.69 193 ASP A O 1
ATOM 1404 N N . ASN A 1 194 ? -7.752 4.697 12.857 1.00 91.31 194 ASN A N 1
ATOM 1405 C CA . ASN A 1 194 ? -7.280 6.005 13.267 1.00 91.31 194 ASN A CA 1
ATOM 1406 C C . ASN A 1 194 ? -5.922 6.247 12.632 1.00 91.31 194 ASN A C 1
ATOM 1408 O O . ASN A 1 194 ? -4.914 5.650 13.022 1.00 91.31 194 ASN A O 1
ATOM 1412 N N . MET A 1 195 ? -5.901 7.157 11.671 1.00 92.94 195 MET A N 1
ATOM 1413 C CA . MET A 1 195 ? -4.717 7.439 10.883 1.00 92.94 195 MET A CA 1
ATOM 1414 C C . MET A 1 195 ? -4.014 8.680 11.413 1.00 92.94 195 MET A C 1
ATOM 1416 O O . MET A 1 195 ? -4.640 9.704 11.700 1.00 92.94 195 MET A O 1
ATOM 1420 N N . VAL A 1 196 ? -2.688 8.611 11.498 1.00 91.44 196 VAL A N 1
ATOM 1421 C CA . VAL A 1 196 ? -1.846 9.777 11.773 1.00 91.44 196 VAL A CA 1
ATOM 1422 C C . VAL A 1 196 ? -1.001 10.060 10.546 1.00 91.44 196 VAL A C 1
ATOM 1424 O O . VAL A 1 196 ? -0.095 9.290 10.227 1.00 91.44 196 VAL A O 1
ATOM 1427 N N . LEU A 1 197 ? -1.260 11.189 9.893 1.00 89.44 197 LEU A N 1
ATOM 1428 C CA . LEU A 1 197 ? -0.466 11.674 8.772 1.00 89.44 197 LEU A CA 1
ATOM 1429 C C . LEU A 1 197 ? 0.240 12.954 9.194 1.00 89.44 197 LEU A C 1
ATOM 1431 O O . LEU A 1 197 ? -0.390 13.969 9.477 1.00 89.44 197 LEU A O 1
ATOM 1435 N N . THR A 1 198 ? 1.565 12.911 9.263 1.00 84.81 198 THR A N 1
ATOM 1436 C CA . THR A 1 198 ? 2.343 14.113 9.567 1.00 84.81 198 THR A CA 1
ATOM 1437 C C . THR A 1 198 ? 2.845 14.714 8.259 1.00 84.81 198 THR A C 1
ATOM 1439 O O . THR A 1 198 ? 3.395 13.990 7.429 1.00 84.81 198 THR A O 1
ATOM 1442 N N . GLY A 1 199 ? 2.640 16.016 8.048 1.00 66.06 199 GLY A N 1
ATOM 1443 C CA . GLY A 1 199 ? 3.106 16.706 6.842 1.00 66.06 199 GLY A CA 1
ATOM 1444 C C . GLY A 1 199 ? 4.635 16.675 6.711 1.00 66.06 199 GLY A C 1
ATOM 1445 O O . GLY A 1 199 ? 5.359 16.827 7.702 1.00 66.06 199 GLY A O 1
ATOM 1446 N N . GLY A 1 200 ? 5.124 16.477 5.486 1.00 66.88 200 GLY A N 1
ATOM 1447 C CA . GLY A 1 200 ? 6.540 16.537 5.117 1.00 66.88 200 GLY A CA 1
ATOM 1448 C C . GLY A 1 200 ? 6.843 17.747 4.233 1.00 66.88 200 GLY A C 1
ATOM 1449 O O . GLY A 1 200 ? 5.941 18.383 3.697 1.00 66.88 200 GLY A O 1
ATOM 1450 N N . GLY A 1 201 ? 8.125 18.079 4.063 1.00 66.50 201 GLY A N 1
ATOM 1451 C CA . GLY A 1 201 ? 8.552 19.164 3.165 1.00 66.50 201 GLY A CA 1
ATOM 1452 C C . GLY A 1 201 ? 8.521 18.801 1.673 1.00 66.50 201 GLY A C 1
ATOM 1453 O O . GLY A 1 201 ? 8.867 19.634 0.840 1.00 66.50 201 GLY A O 1
ATOM 1454 N N . CYS A 1 202 ? 8.163 17.562 1.328 1.00 77.81 202 CYS A N 1
ATOM 1455 C CA . CYS A 1 202 ? 8.119 17.066 -0.043 1.00 77.81 202 CYS A CA 1
ATOM 1456 C C . CYS A 1 202 ? 7.026 16.008 -0.234 1.00 77.81 202 CYS A C 1
ATOM 1458 O O . CYS A 1 202 ? 6.507 15.444 0.730 1.00 77.81 202 CYS A O 1
ATOM 1460 N N . GLY A 1 203 ? 6.705 15.731 -1.500 1.00 79.38 203 GLY A N 1
ATOM 1461 C CA . GLY A 1 203 ? 5.614 14.844 -1.892 1.00 79.38 203 GLY A CA 1
ATOM 1462 C C . GLY A 1 203 ? 4.329 15.593 -2.258 1.00 79.38 203 GLY A C 1
ATOM 1463 O O . GLY A 1 203 ? 4.293 16.822 -2.283 1.00 79.38 203 GLY A O 1
ATOM 1464 N N . THR A 1 204 ? 3.291 14.831 -2.595 1.00 81.19 204 THR A N 1
ATOM 1465 C CA . THR A 1 204 ? 1.998 15.322 -3.115 1.00 81.19 204 THR A CA 1
ATOM 1466 C C . THR A 1 204 ? 0.808 14.721 -2.365 1.00 81.19 204 THR A C 1
ATOM 1468 O O . THR A 1 204 ? -0.277 14.621 -2.925 1.00 81.19 204 THR A O 1
ATOM 1471 N N . GLY A 1 205 ? 1.021 14.292 -1.116 1.00 82.69 205 GLY A N 1
ATOM 1472 C CA . GLY A 1 205 ? -0.059 13.819 -0.253 1.00 82.69 205 GLY A CA 1
ATOM 1473 C C . GLY A 1 205 ? -0.593 12.428 -0.608 1.00 82.69 205 GLY A C 1
ATOM 1474 O O . GLY A 1 205 ? 0.135 11.572 -1.130 1.00 82.69 205 GLY A O 1
ATOM 1475 N N . VAL A 1 206 ? -1.855 12.213 -0.246 1.00 79.31 206 VAL A N 1
ATOM 1476 C CA . VAL A 1 206 ? -2.701 11.037 -0.439 1.00 79.31 206 VAL A CA 1
ATOM 1477 C C . VAL A 1 206 ? -4.016 11.400 -1.158 1.00 79.31 206 VAL A C 1
ATOM 1479 O O . VAL A 1 206 ? -4.959 11.871 -0.525 1.00 79.31 206 VAL A O 1
ATOM 1482 N N . GLY A 1 207 ? -4.145 11.083 -2.451 1.00 80.50 207 GLY A N 1
ATOM 1483 C CA . GLY A 1 207 ? -5.262 11.557 -3.296 1.00 80.50 207 GLY A CA 1
ATOM 1484 C C . GLY A 1 207 ? -6.674 11.491 -2.673 1.00 80.50 207 GLY A C 1
ATOM 1485 O O . GLY A 1 207 ? -7.478 12.399 -2.885 1.00 80.50 207 GLY A O 1
ATOM 1486 N N . GLN A 1 208 ? -6.972 10.458 -1.878 1.00 84.62 208 GLN A N 1
ATOM 1487 C CA . GLN A 1 208 ? -8.143 10.383 -1.004 1.00 84.62 208 GLN A CA 1
ATOM 1488 C C . GLN A 1 208 ? -7.843 9.594 0.286 1.00 84.62 208 GLN A C 1
ATOM 1490 O O . GLN A 1 208 ? -7.133 8.591 0.263 1.00 84.62 208 GLN A O 1
ATOM 1495 N N . ILE A 1 209 ? -8.449 9.977 1.415 1.00 87.31 209 ILE A N 1
ATOM 1496 C CA . ILE A 1 209 ? -8.352 9.232 2.682 1.00 87.31 209 ILE A CA 1
ATOM 1497 C C . ILE A 1 209 ? -9.754 8.881 3.191 1.00 87.31 209 ILE A C 1
ATOM 1499 O O . ILE A 1 209 ? -10.612 9.755 3.306 1.00 87.31 209 ILE A O 1
ATOM 1503 N N . VAL A 1 210 ? -9.974 7.609 3.529 1.00 87.50 210 VAL A N 1
ATOM 1504 C CA . VAL A 1 210 ? -11.157 7.126 4.258 1.00 87.50 210 VAL A CA 1
ATOM 1505 C C . VAL A 1 210 ? -10.684 6.522 5.576 1.00 87.50 210 VAL A C 1
ATOM 1507 O O . VAL A 1 210 ? -10.025 5.485 5.571 1.00 87.50 210 VAL A O 1
ATOM 1510 N N . ALA A 1 211 ? -11.011 7.173 6.692 1.00 89.38 211 ALA A N 1
ATOM 1511 C CA . ALA A 1 211 ? -10.552 6.811 8.0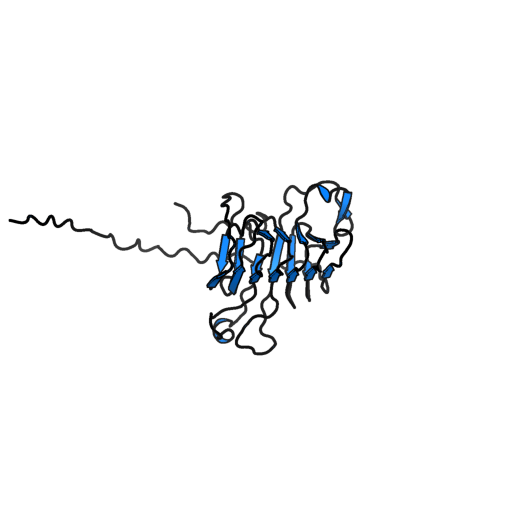32 1.00 89.38 211 ALA A CA 1
ATOM 1512 C C . ALA A 1 211 ? -11.669 6.981 9.071 1.00 89.38 211 ALA A C 1
ATOM 1514 O O . ALA A 1 211 ? -12.580 7.786 8.867 1.00 89.38 211 ALA A O 1
ATOM 1515 N N . TRP A 1 212 ? -11.571 6.272 10.199 1.00 88.62 212 TRP A N 1
ATOM 1516 C CA . TRP A 1 212 ? -12.435 6.509 11.359 1.00 88.62 212 TRP A CA 1
ATOM 1517 C C . TRP A 1 212 ? -12.095 7.839 12.037 1.00 88.62 212 TRP A C 1
ATOM 1519 O O . TRP A 1 212 ? -12.968 8.673 12.277 1.00 88.62 212 TRP A O 1
ATOM 1529 N N . THR A 1 213 ? -10.805 8.075 12.281 1.00 89.00 213 THR A N 1
ATOM 1530 C CA . THR A 1 213 ? -10.286 9.414 12.572 1.00 89.00 213 THR A CA 1
ATOM 1531 C C . THR A 1 213 ? -9.032 9.683 11.758 1.00 89.00 213 THR A C 1
ATOM 1533 O O . THR A 1 213 ? -8.263 8.774 11.445 1.00 89.00 213 THR A O 1
ATOM 1536 N N . LEU A 1 214 ? -8.817 10.953 11.423 1.00 89.31 214 LEU A N 1
ATOM 1537 C CA . LEU A 1 214 ? -7.607 11.420 10.763 1.00 89.31 214 LEU A CA 1
ATOM 1538 C C . LEU A 1 214 ? -6.985 12.528 11.605 1.00 89.31 214 LEU A C 1
ATOM 1540 O O . LEU A 1 214 ? -7.577 13.589 11.795 1.00 89.31 214 LEU A O 1
ATOM 1544 N N . THR A 1 215 ? -5.776 12.280 12.093 1.00 88.81 215 THR A N 1
ATOM 1545 C CA . THR A 1 215 ? -4.953 13.295 12.746 1.00 88.81 215 THR A CA 1
ATOM 1546 C C . THR A 1 215 ? -3.895 13.785 11.772 1.00 88.81 215 THR A C 1
ATOM 1548 O O . THR A 1 215 ? -3.034 13.013 11.347 1.00 88.81 215 THR A O 1
ATOM 1551 N N . ILE A 1 216 ? -3.934 15.080 11.468 1.00 84.38 216 ILE A N 1
ATOM 1552 C CA . ILE A 1 216 ? -2.903 15.758 10.686 1.00 84.38 216 ILE A CA 1
ATOM 1553 C C . ILE A 1 216 ? -2.043 16.573 11.646 1.00 84.38 216 ILE A C 1
ATOM 1555 O O . ILE A 1 216 ? -2.542 17.481 12.305 1.00 84.38 216 ILE A O 1
ATOM 1559 N N . ASN A 1 217 ? -0.759 16.231 11.742 1.00 75.44 217 ASN A N 1
ATOM 1560 C CA . ASN A 1 217 ? 0.193 16.892 12.637 1.00 75.44 217 ASN A CA 1
ATOM 1561 C C . ASN A 1 217 ? 1.407 17.436 11.862 1.00 75.44 217 ASN A C 1
ATOM 1563 O O . ASN A 1 217 ? 1.701 16.998 10.751 1.00 75.44 217 ASN A O 1
ATOM 1567 N N . GLY A 1 218 ? 2.160 18.357 12.471 1.00 67.31 218 GLY A N 1
ATOM 1568 C CA . GLY A 1 218 ? 3.437 18.865 11.946 1.00 67.31 218 GLY A CA 1
ATOM 1569 C C . GLY A 1 218 ? 3.369 20.250 11.292 1.00 67.31 218 GLY A C 1
ATOM 1570 O O . GLY A 1 218 ? 2.299 20.806 11.082 1.00 67.31 218 GLY A O 1
ATOM 1571 N N . ASN A 1 219 ? 4.543 20.809 10.981 1.00 59.53 219 ASN A N 1
ATOM 1572 C CA . ASN A 1 219 ? 4.706 22.152 10.396 1.00 59.53 219 ASN A CA 1
ATOM 1573 C C . ASN A 1 219 ? 4.754 22.143 8.853 1.00 59.53 219 ASN A C 1
ATOM 1575 O O . ASN A 1 219 ? 5.213 23.110 8.248 1.00 59.53 219 ASN A O 1
ATOM 1579 N N . GLY A 1 220 ? 4.361 21.033 8.222 1.00 61.72 220 GLY A N 1
ATOM 1580 C CA . GLY A 1 220 ? 4.374 20.849 6.771 1.00 61.72 220 GLY A CA 1
ATOM 1581 C C . GLY A 1 220 ? 2.966 20.694 6.210 1.00 61.72 220 GLY A C 1
ATOM 1582 O O . GLY A 1 220 ? 2.033 20.345 6.933 1.00 61.72 220 GLY A O 1
ATOM 1583 N N . ASN A 1 221 ? 2.816 20.926 4.910 1.00 64.56 221 ASN A N 1
ATOM 1584 C CA . ASN A 1 221 ? 1.539 20.756 4.233 1.00 64.56 221 ASN A CA 1
ATOM 1585 C C . ASN A 1 221 ? 1.303 19.280 3.889 1.00 64.56 221 ASN A C 1
ATOM 1587 O O . ASN A 1 221 ? 2.210 18.584 3.434 1.00 64.56 221 ASN A O 1
ATOM 1591 N N . VAL A 1 222 ? 0.056 18.833 4.028 1.00 70.00 222 VAL A N 1
ATOM 1592 C CA . VAL A 1 222 ? -0.456 17.659 3.315 1.00 70.00 222 VAL A CA 1
ATOM 1593 C C . VAL A 1 222 ? -1.167 18.199 2.078 1.00 70.00 222 VAL A C 1
ATOM 1595 O O . VAL A 1 222 ? -2.274 18.723 2.169 1.00 70.00 222 VAL A O 1
ATOM 1598 N N . ASN A 1 223 ? -0.469 18.200 0.943 1.00 69.62 223 ASN A N 1
ATOM 1599 C CA . ASN A 1 223 ? -0.996 18.765 -0.296 1.00 69.62 223 ASN A CA 1
ATOM 1600 C C . ASN A 1 223 ? -1.730 17.687 -1.073 1.00 69.62 223 ASN A C 1
ATOM 1602 O O . ASN A 1 223 ? -1.066 16.891 -1.716 1.00 69.62 223 ASN A O 1
ATOM 1606 N N . GLU A 1 224 ? -3.059 17.701 -1.063 1.00 70.50 224 GLU A N 1
ATOM 1607 C CA . GLU A 1 224 ? -3.842 16.750 -1.847 1.00 70.50 224 GLU A CA 1
ATOM 1608 C C . GLU A 1 224 ? -4.130 17.254 -3.253 1.00 70.50 224 GLU A C 1
ATOM 1610 O O . GLU A 1 224 ? -4.711 18.323 -3.442 1.00 70.50 224 GLU A O 1
ATOM 1615 N N . THR A 1 225 ? -3.712 16.480 -4.256 1.00 67.75 225 THR A N 1
ATOM 1616 C CA . THR A 1 225 ? -4.028 16.761 -5.660 1.00 67.75 225 THR A CA 1
ATOM 1617 C C . THR A 1 225 ? -5.071 15.768 -6.142 1.00 67.75 225 THR A C 1
ATOM 1619 O O . THR A 1 225 ? -4.787 14.583 -6.308 1.00 67.75 225 THR A O 1
ATOM 1622 N N . TYR A 1 226 ? -6.283 16.266 -6.375 1.00 66.25 226 TYR A N 1
ATOM 1623 C CA . TYR A 1 226 ? -7.361 15.468 -6.942 1.00 66.25 226 TYR A CA 1
ATOM 1624 C C . TYR A 1 226 ? -7.056 15.097 -8.398 1.00 66.25 226 TYR A C 1
ATOM 1626 O O . TYR A 1 226 ? -6.803 15.969 -9.230 1.00 66.25 226 TYR A O 1
ATOM 1634 N N . ASP A 1 227 ? -7.134 13.804 -8.702 1.00 70.25 227 ASP A N 1
ATOM 1635 C CA . ASP A 1 227 ? -7.096 13.266 -10.059 1.00 70.25 227 ASP A CA 1
ATOM 1636 C C . ASP A 1 227 ? -8.332 12.373 -10.262 1.00 70.25 227 ASP A C 1
ATOM 1638 O O . ASP A 1 227 ? -8.397 11.283 -9.683 1.00 70.25 227 ASP A O 1
ATOM 1642 N N . PRO A 1 228 ? -9.317 12.798 -11.077 1.00 66.38 228 PRO A N 1
ATOM 1643 C CA . PRO A 1 228 ? -10.564 12.059 -11.273 1.00 66.38 228 PRO A CA 1
ATOM 1644 C C . PRO A 1 228 ? -10.352 10.677 -11.899 1.00 66.38 228 PRO A C 1
ATOM 1646 O O . PRO A 1 228 ? -11.218 9.814 -11.785 1.00 66.38 228 PRO A O 1
ATOM 1649 N N . THR A 1 229 ? -9.219 10.455 -12.567 1.00 68.44 229 THR A N 1
ATOM 1650 C CA . THR A 1 229 ? -8.890 9.171 -13.197 1.00 68.44 229 THR A CA 1
ATOM 1651 C C . THR A 1 229 ? -8.209 8.200 -12.236 1.00 68.44 229 THR A C 1
ATOM 1653 O O . THR A 1 229 ? -8.155 6.999 -12.504 1.00 68.44 229 THR A O 1
ATOM 1656 N N . ALA A 1 230 ? -7.728 8.709 -11.102 1.00 67.81 230 ALA A N 1
ATOM 1657 C CA . ALA A 1 230 ? -6.897 7.974 -10.164 1.00 67.81 230 ALA A CA 1
ATOM 1658 C C . ALA A 1 230 ? -7.501 7.875 -8.761 1.00 67.81 230 ALA A C 1
ATOM 1660 O O . ALA A 1 230 ? -6.800 7.414 -7.874 1.00 67.81 230 ALA A O 1
ATOM 1661 N N . VAL A 1 231 ? -8.760 8.265 -8.534 1.00 66.44 231 VAL A N 1
ATOM 1662 C CA . VAL A 1 231 ? -9.478 8.043 -7.262 1.00 66.44 231 VAL A CA 1
ATOM 1663 C C . VAL A 1 231 ? -10.476 6.882 -7.373 1.00 66.44 231 VAL A C 1
ATOM 1665 O O . VAL A 1 231 ? -10.939 6.581 -8.479 1.00 66.44 231 VAL A O 1
ATOM 1668 N N . PRO A 1 232 ? -10.811 6.196 -6.265 1.00 63.25 232 PRO A N 1
ATOM 1669 C CA . PRO A 1 232 ? -11.865 5.191 -6.261 1.00 63.25 232 PRO A CA 1
ATOM 1670 C C . PRO A 1 232 ? -13.219 5.782 -6.640 1.00 63.25 232 PRO A C 1
ATOM 1672 O O . PRO A 1 232 ? -13.594 6.867 -6.193 1.00 63.25 232 PRO A O 1
ATOM 1675 N N . TYR A 1 233 ? -14.004 5.028 -7.408 1.00 59.31 233 TYR A N 1
ATOM 1676 C CA . TYR A 1 233 ? -15.409 5.360 -7.609 1.00 59.31 233 TYR A CA 1
ATOM 1677 C C . TYR A 1 233 ? -16.182 5.102 -6.309 1.00 59.31 233 TYR A C 1
ATOM 1679 O O . TYR A 1 233 ? -16.526 3.963 -5.991 1.00 59.31 233 TYR A O 1
ATOM 1687 N N . MET A 1 234 ? -16.474 6.159 -5.551 1.00 55.75 234 MET A N 1
ATOM 1688 C CA . MET A 1 234 ? -17.461 6.094 -4.476 1.00 55.75 234 MET A CA 1
ATOM 1689 C C . MET A 1 234 ? -18.853 6.243 -5.083 1.00 55.75 234 MET A C 1
ATOM 1691 O O . MET A 1 234 ? -19.253 7.332 -5.500 1.00 55.75 234 MET A O 1
ATOM 1695 N N . LYS A 1 235 ? -19.598 5.138 -5.143 1.00 41.59 235 LYS A N 1
ATOM 1696 C CA . LYS A 1 235 ? -20.991 5.142 -5.592 1.00 41.59 235 LYS A CA 1
ATOM 1697 C C . LYS A 1 235 ? -21.805 6.069 -4.677 1.00 41.59 235 LYS A C 1
ATOM 169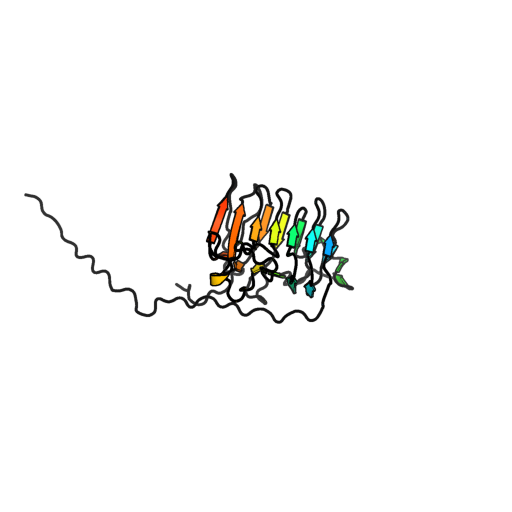9 O O . LYS A 1 235 ? -22.070 5.726 -3.532 1.00 41.59 235 LYS A O 1
ATOM 1704 N N . GLY A 1 236 ? -22.165 7.247 -5.188 1.00 41.66 236 GLY A N 1
ATOM 1705 C CA . GLY A 1 236 ? -23.016 8.225 -4.504 1.00 41.66 236 GLY A CA 1
ATOM 1706 C C . GLY A 1 236 ? -22.498 9.672 -4.498 1.00 41.66 236 GLY A C 1
ATOM 1707 O O . GLY A 1 236 ? -23.301 10.583 -4.337 1.00 41.66 236 GLY A O 1
ATOM 1708 N N . LEU A 1 237 ? -21.210 9.930 -4.750 1.00 38.50 237 LEU A N 1
ATOM 1709 C CA . LEU A 1 237 ? -20.729 11.292 -5.036 1.00 38.50 237 LEU A CA 1
ATOM 1710 C C . LEU A 1 237 ? -20.701 11.515 -6.549 1.00 38.50 237 LEU A C 1
ATOM 1712 O O . LEU A 1 237 ? -19.648 11.544 -7.177 1.00 38.50 237 LEU A O 1
ATOM 1716 N N . VAL A 1 238 ? -21.886 11.635 -7.136 1.00 33.75 238 VAL A N 1
ATOM 1717 C CA . VAL A 1 238 ? -22.062 12.168 -8.490 1.00 33.75 238 VAL A CA 1
ATOM 1718 C C . VAL A 1 238 ? -22.967 13.383 -8.327 1.00 33.75 238 VAL A C 1
ATOM 1720 O O . VAL A 1 238 ? -24.068 13.238 -7.794 1.00 33.75 238 VAL A O 1
ATOM 1723 N N . GLN A 1 239 ? -22.472 14.572 -8.678 1.00 33.94 239 GLN A N 1
ATOM 1724 C CA . GLN A 1 239 ? -23.322 15.753 -8.855 1.00 33.94 239 GLN A CA 1
ATOM 1725 C C . GLN A 1 239 ? -24.079 15.649 -10.176 1.00 33.94 239 GLN A C 1
ATOM 1727 O O . GLN A 1 239 ? -23.465 15.169 -11.157 1.00 33.94 239 GLN A O 1
#

Sequence (239 aa):
MSTRVQGAITNPPPHTASHLDFPNYPEPPAPATVYNGATVANGPPTYLCPGQYSNQIIVQNGATAVLAPGVYQVQANGVSIQGTLRTLNGSDVGQAVCGATLASLPSDTGVIIEVTPANASGSTQCNKHIFSAAASSTITLQPSPKYYNISLYIETMPNWQTQCTSQPLGTNVVRFSGGSCYSIKGAIYGPADNMVLTGGGCGTGVGQIVAWTLTINGNGNVNETYDPTAVPYMKGLVQ

Foldseek 3Di:
DDDDDDDDPPPPPPPPPQDQPDQPQDDDDADPDEDQEAAFDADPEDADEAHEHAEEHEADANGHYEYAAEEYEDEFQAYHFNEEYEFDDQVQQQPQHPNDGRPGDDPFSAYEYEFEFDDVPLALARAGRAPEAELNGEYYGAHGVVSLLHRYEYDDDPPQQVRNNPPVRFHARAEYDENYAYAAWEEHADQRYEHEDEAHPYYAAYQYYHYVHYHYDYPHDRHHDHDVVRYGDRPPPDD